Protein AF-A0A960B5W7-F1 (afdb_monomer_lite)

Sequence (220 aa):
MSVPISTEPATRGDGRAGPPRTTACPSLLGDGHGEPPQAGPPPCLGDLHLDEVIARAAPGDFQRNVWHTPLADEAIVEYRQDVARDLQRPGIRRAAEGFAAAVEGARNAITARAQAHYPVPAELNLLAAIERFTSAVQQFTTGLAEQSPRSQALRGVAAHLAGYVRAAGFRELADGADALLADLRGTPVELGIQSGTVWVTADGGRAAWAPQIAASSPGS

pLDDT: mean 79.86, std 18.88, range [29.16, 96.38]

Secondary structure (DSSP, 8-state):
------------------S---S-PPPSS-SS--S----PPPHHHHHTTHHHHHHHH--SHHHHHHHHS----HHHHHHHHHHHHHHTSHHHHHHHHHHHHHHHHHHHHHHHHHH-SSHHHHHHHHHHHHHHHHHHHHHHHHHHHHH---SHHHHHHHHHHHHHHHSHHHHHHHHHHHHHHHHHHHS-EEEEEETTEEEEEE---PPPSHHHHHHH----

Radius of gyration: 25.78 Å; chains: 1; bounding box: 75×43×79 Å

Structure (mmCIF, N/CA/C/O backbone):
data_AF-A0A960B5W7-F1
#
_entry.id   AF-A0A960B5W7-F1
#
loop_
_atom_site.group_PDB
_atom_site.id
_atom_site.type_symbol
_atom_site.label_atom_id
_atom_site.label_alt_id
_atom_site.label_comp_id
_atom_site.label_asym_id
_atom_site.label_entity_id
_atom_site.label_seq_id
_atom_site.pdbx_PDB_ins_code
_atom_site.Cartn_x
_atom_site.Cartn_y
_atom_site.Cartn_z
_atom_site.occupancy
_atom_site.B_iso_or_equiv
_atom_site.auth_seq_id
_atom_site.auth_comp_id
_atom_site.auth_asym_id
_atom_site.auth_atom_id
_atom_site.pdbx_PDB_model_num
ATOM 1 N N . MET A 1 1 ? 31.186 8.014 -47.813 1.00 37.53 1 MET A N 1
ATOM 2 C CA . MET A 1 1 ? 29.797 7.510 -47.840 1.00 37.53 1 MET A CA 1
ATOM 3 C C . MET A 1 1 ? 29.264 7.625 -46.425 1.00 37.53 1 MET A C 1
ATOM 5 O O . MET A 1 1 ? 29.586 6.785 -45.600 1.00 37.53 1 MET A O 1
ATOM 9 N N . SER A 1 2 ? 28.576 8.726 -46.129 1.00 29.16 2 SER A N 1
ATOM 10 C CA . SER A 1 2 ? 28.055 9.042 -44.796 1.00 29.16 2 SER A CA 1
ATOM 11 C C . SER A 1 2 ? 26.547 8.842 -44.816 1.00 29.16 2 SER A C 1
ATOM 13 O O . SER A 1 2 ? 25.870 9.445 -45.645 1.00 29.16 2 SER A O 1
ATOM 15 N N . VAL A 1 3 ? 26.039 7.975 -43.945 1.00 34.59 3 VAL A N 1
ATOM 16 C CA . VAL A 1 3 ? 24.600 7.771 -43.754 1.00 34.59 3 VAL A CA 1
ATOM 17 C C . VAL A 1 3 ? 24.137 8.754 -42.675 1.00 34.59 3 VAL A C 1
ATOM 19 O O . VAL A 1 3 ? 24.672 8.701 -41.567 1.00 34.59 3 VAL A O 1
ATOM 22 N N . PRO A 1 4 ? 23.197 9.670 -42.959 1.00 33.69 4 PRO A N 1
ATOM 23 C CA . PRO A 1 4 ? 22.612 10.506 -41.924 1.00 33.69 4 PRO A CA 1
ATOM 24 C C . PRO A 1 4 ? 21.609 9.679 -41.112 1.00 33.69 4 PRO A C 1
ATOM 26 O O . PRO A 1 4 ? 20.674 9.100 -41.660 1.00 33.69 4 PRO A O 1
ATOM 29 N N . ILE A 1 5 ? 21.817 9.623 -39.797 1.00 34.53 5 ILE A N 1
ATOM 30 C CA . ILE A 1 5 ? 20.828 9.122 -38.843 1.00 34.53 5 ILE A CA 1
ATOM 31 C C . ILE A 1 5 ? 19.799 10.240 -38.668 1.00 34.53 5 ILE A C 1
ATOM 33 O O . ILE A 1 5 ? 20.092 11.278 -38.076 1.00 34.53 5 ILE A O 1
ATOM 37 N N . SER A 1 6 ? 18.614 10.045 -39.242 1.00 32.91 6 SER A N 1
ATOM 38 C CA . SER A 1 6 ? 17.449 10.889 -38.997 1.00 32.91 6 SER A CA 1
ATOM 39 C C . SER A 1 6 ? 17.007 10.732 -37.545 1.00 32.91 6 SER A C 1
ATOM 41 O O . SER A 1 6 ? 16.539 9.671 -37.139 1.00 32.91 6 SER A O 1
ATOM 43 N N . THR A 1 7 ? 17.144 11.798 -36.763 1.00 36.50 7 THR A N 1
ATOM 44 C CA . THR A 1 7 ? 16.534 11.910 -35.439 1.00 36.50 7 THR A CA 1
ATOM 45 C C . THR A 1 7 ? 15.087 12.360 -35.624 1.00 36.50 7 THR A C 1
ATOM 47 O O . THR A 1 7 ? 14.807 13.557 -35.679 1.00 36.50 7 THR A O 1
ATOM 50 N N . GLU A 1 8 ? 14.162 11.412 -35.765 1.00 30.09 8 GLU A N 1
ATOM 51 C CA . GLU A 1 8 ? 12.736 11.703 -35.594 1.00 30.09 8 GLU A CA 1
ATOM 52 C C . GLU A 1 8 ? 12.435 11.891 -34.096 1.00 30.09 8 GLU A C 1
ATOM 54 O O . GLU A 1 8 ? 12.838 11.059 -33.277 1.00 30.09 8 GLU A O 1
ATOM 59 N N . PRO A 1 9 ? 11.753 12.977 -33.694 1.00 31.97 9 PRO A N 1
ATOM 60 C CA . PRO A 1 9 ? 11.325 13.150 -32.317 1.00 31.97 9 PRO A CA 1
ATOM 61 C C . PRO A 1 9 ? 10.220 12.137 -32.002 1.00 31.97 9 PRO A C 1
ATOM 63 O O . PRO A 1 9 ? 9.132 12.189 -32.572 1.00 31.97 9 PRO A O 1
ATOM 66 N N . ALA A 1 10 ? 10.503 11.231 -31.065 1.00 35.41 10 ALA A N 1
ATOM 67 C CA . ALA A 1 10 ? 9.521 10.315 -30.506 1.00 35.41 10 ALA A CA 1
ATOM 68 C C . ALA A 1 10 ? 8.308 11.110 -29.999 1.00 35.41 10 ALA A C 1
ATOM 70 O O . ALA A 1 10 ? 8.406 11.923 -29.074 1.00 35.41 10 ALA A O 1
ATOM 71 N N . THR A 1 11 ? 7.162 10.880 -30.632 1.00 31.83 11 THR A N 1
ATOM 72 C CA . THR A 1 11 ? 5.862 11.395 -30.217 1.00 31.83 11 THR A CA 1
ATOM 73 C C . THR A 1 11 ? 5.606 10.991 -28.770 1.00 31.83 11 THR A C 1
ATOM 75 O O . THR A 1 11 ? 5.406 9.818 -28.455 1.00 31.83 11 THR A O 1
ATOM 78 N N . ARG A 1 12 ? 5.653 11.986 -27.881 1.00 39.19 12 ARG A N 1
ATOM 79 C CA . ARG A 1 12 ? 5.268 11.896 -26.474 1.00 39.19 12 ARG A CA 1
ATOM 80 C C . ARG A 1 12 ? 3.826 11.395 -26.425 1.00 39.19 12 ARG A C 1
ATOM 82 O O . ARG A 1 12 ? 2.932 12.111 -26.857 1.00 39.19 12 ARG A O 1
ATOM 89 N N . GLY A 1 13 ? 3.636 10.159 -25.965 1.00 35.81 13 GLY A N 1
ATOM 90 C CA . GLY A 1 13 ? 2.325 9.523 -25.894 1.00 35.81 13 GLY A CA 1
ATOM 91 C C . GLY A 1 13 ? 1.319 10.420 -25.183 1.00 35.81 13 GLY A C 1
ATOM 92 O O . GLY A 1 13 ? 1.570 10.883 -24.066 1.00 35.81 13 GLY A O 1
ATOM 93 N N . ASP A 1 14 ? 0.208 10.674 -25.870 1.00 36.19 14 ASP A N 1
ATOM 94 C CA . ASP A 1 14 ? -0.942 11.393 -25.347 1.00 36.19 14 ASP A CA 1
ATOM 95 C C . ASP A 1 14 ? -1.377 10.788 -24.016 1.00 36.19 14 ASP A C 1
ATOM 97 O O . ASP A 1 14 ? -1.399 9.566 -23.837 1.00 36.19 14 ASP A O 1
ATOM 101 N N . GLY A 1 15 ? -1.689 11.675 -23.071 1.00 40.62 15 GLY A N 1
ATOM 102 C CA . GLY A 1 15 ? -2.052 11.348 -21.703 1.00 40.62 15 GLY A CA 1
ATOM 103 C C . GLY A 1 15 ? -3.085 10.232 -21.638 1.00 40.62 15 GLY A C 1
ATOM 104 O O . GLY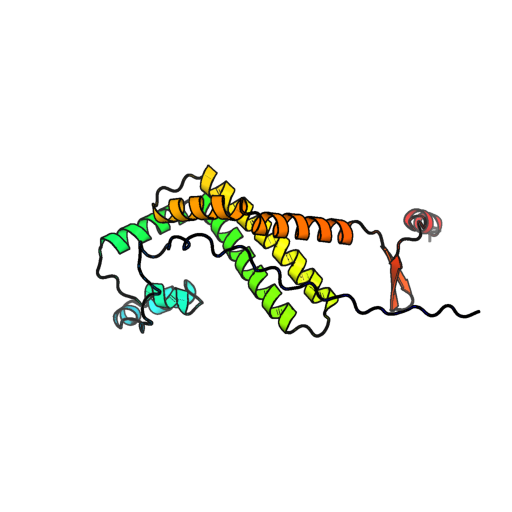 A 1 15 ? -4.283 10.469 -21.788 1.00 40.62 15 GLY A O 1
ATOM 105 N N . ARG A 1 16 ? -2.621 9.013 -21.345 1.00 44.09 16 ARG A N 1
ATOM 106 C CA . ARG A 1 16 ? -3.489 7.955 -20.841 1.00 44.09 16 ARG A CA 1
ATOM 107 C C . ARG A 1 16 ? -4.075 8.482 -19.544 1.00 44.09 16 ARG A C 1
ATOM 109 O O . ARG A 1 16 ? -3.375 8.590 -18.536 1.00 44.09 16 ARG A O 1
ATOM 116 N N . ALA A 1 17 ? -5.346 8.872 -19.612 1.00 41.44 17 ALA A N 1
ATOM 117 C CA . ALA A 1 17 ? -6.159 9.136 -18.446 1.00 41.44 17 ALA A CA 1
ATOM 118 C C . ALA A 1 17 ? -5.901 7.995 -17.459 1.00 41.44 17 ALA A C 1
ATOM 120 O O . ALA A 1 17 ? -6.032 6.822 -17.819 1.00 41.44 17 ALA A O 1
ATOM 121 N N . GLY A 1 18 ? -5.450 8.343 -16.250 1.00 43.19 18 GLY A N 1
ATOM 122 C CA . GLY A 1 18 ? -5.283 7.365 -15.183 1.00 43.19 18 GLY A CA 1
ATOM 123 C C . GLY A 1 18 ? -6.567 6.545 -15.024 1.00 43.19 18 GLY A C 1
ATOM 124 O O . GLY A 1 18 ? -7.633 7.005 -15.455 1.00 43.19 18 GLY A O 1
ATOM 125 N N . PRO A 1 19 ? -6.487 5.338 -14.436 1.00 44.22 19 PRO A N 1
ATOM 126 C CA . PRO A 1 19 ? -7.661 4.498 -14.245 1.00 44.22 19 PRO A CA 1
ATOM 127 C C . PRO A 1 19 ? -8.817 5.344 -13.694 1.00 44.22 19 PRO A C 1
ATOM 129 O O . PRO A 1 19 ? -8.568 6.225 -12.858 1.00 44.22 19 PRO A O 1
ATOM 132 N N . PRO A 1 20 ? -10.057 5.139 -14.186 1.00 41.62 20 PRO A N 1
ATOM 133 C CA . PRO A 1 20 ? -11.205 5.911 -13.731 1.00 41.62 20 PRO A CA 1
ATOM 134 C C . PRO A 1 20 ? -11.203 5.930 -12.205 1.00 41.62 20 PRO A C 1
ATOM 136 O O . PRO A 1 20 ? -10.854 4.928 -11.579 1.00 41.62 20 PRO A O 1
ATOM 139 N N . ARG A 1 21 ? -11.556 7.073 -11.599 1.00 41.94 21 ARG A N 1
ATOM 140 C CA . ARG A 1 21 ? -11.750 7.187 -10.147 1.00 41.94 21 ARG A CA 1
ATOM 141 C C . ARG A 1 21 ? -12.948 6.316 -9.759 1.00 41.94 21 ARG A C 1
ATOM 143 O O . ARG A 1 21 ? -14.057 6.809 -9.580 1.00 41.94 21 ARG A O 1
ATOM 150 N N . THR A 1 22 ? -12.748 5.004 -9.740 1.00 46.31 22 THR A N 1
ATOM 151 C CA . THR A 1 22 ? -13.744 4.012 -9.362 1.00 46.31 22 THR A CA 1
ATOM 152 C C . THR A 1 22 ? -14.159 4.326 -7.937 1.00 46.31 22 THR A C 1
ATOM 154 O O . THR A 1 22 ? -13.281 4.485 -7.095 1.00 46.31 22 THR A O 1
ATOM 157 N N . THR A 1 23 ? -15.474 4.446 -7.715 1.00 53.81 23 THR A N 1
ATOM 158 C CA . THR A 1 23 ? -16.191 4.332 -6.427 1.00 53.81 23 THR A CA 1
ATOM 159 C C . THR A 1 23 ? -15.383 4.726 -5.195 1.00 53.81 23 THR A C 1
ATOM 161 O O . THR A 1 23 ? -14.508 3.963 -4.788 1.00 53.81 23 THR A O 1
ATOM 164 N N . ALA A 1 24 ? -15.723 5.878 -4.598 1.00 66.94 24 ALA A N 1
ATOM 165 C CA . ALA A 1 24 ? -15.119 6.418 -3.378 1.00 66.94 24 ALA A CA 1
ATOM 166 C C . ALA A 1 24 ? -14.619 5.300 -2.452 1.00 66.94 24 ALA A C 1
ATOM 168 O O . ALA A 1 24 ? -15.405 4.474 -1.987 1.00 66.94 24 ALA A O 1
ATOM 169 N N . CYS A 1 25 ? -13.296 5.234 -2.274 1.00 67.81 25 CYS A N 1
ATOM 170 C CA . CYS A 1 25 ? -12.674 4.237 -1.418 1.00 67.81 25 CYS A CA 1
ATOM 171 C C . CYS A 1 25 ? -13.324 4.328 -0.027 1.00 67.81 25 CYS A C 1
ATOM 173 O O . CYS A 1 25 ? -13.391 5.432 0.524 1.00 67.81 25 CYS A O 1
ATOM 175 N N . PRO A 1 26 ? -13.846 3.219 0.523 1.00 78.94 26 PRO A N 1
ATOM 176 C CA . PRO A 1 26 ? -14.482 3.243 1.831 1.00 78.94 26 PRO A CA 1
ATOM 177 C C . PRO A 1 26 ? -13.473 3.692 2.890 1.00 78.94 26 PRO A C 1
ATOM 179 O O . PRO A 1 26 ? -12.328 3.238 2.912 1.00 78.94 26 PRO A O 1
ATOM 182 N N . SER A 1 27 ? -13.894 4.609 3.759 1.00 83.31 27 SER A N 1
ATOM 183 C CA . SER A 1 27 ? -13.021 5.184 4.779 1.00 83.31 27 SER A CA 1
ATOM 184 C C . SER A 1 27 ? -12.832 4.221 5.953 1.00 83.31 27 SER A C 1
ATOM 186 O O . SER A 1 27 ? -13.773 3.599 6.446 1.00 83.31 27 SER A O 1
ATOM 188 N N . LEU A 1 28 ? -11.592 4.122 6.436 1.00 85.81 28 LEU A N 1
ATOM 189 C CA . LEU A 1 28 ? -11.257 3.385 7.659 1.00 85.81 28 LEU A CA 1
ATOM 190 C C . LEU A 1 28 ? -11.569 4.175 8.937 1.00 85.81 28 LEU A C 1
ATOM 192 O O . LEU A 1 28 ? -11.498 3.619 10.029 1.00 85.81 28 LEU A O 1
ATOM 196 N N . LEU A 1 29 ? -11.892 5.465 8.813 1.00 83.50 29 LEU A N 1
ATOM 197 C CA . LEU A 1 29 ? -12.044 6.385 9.944 1.00 83.50 29 LEU A CA 1
ATOM 198 C C . LEU A 1 29 ? -13.500 6.767 10.242 1.00 83.50 29 LEU A C 1
ATOM 200 O O . LEU A 1 29 ? -13.745 7.435 11.249 1.00 83.50 29 LEU A O 1
ATOM 204 N N . GLY A 1 30 ? -14.434 6.361 9.382 1.00 71.50 30 GLY A N 1
ATOM 205 C CA . GLY A 1 30 ? -15.871 6.583 9.514 1.00 71.50 30 GLY A CA 1
ATOM 206 C C . GLY A 1 30 ? -16.623 6.080 8.282 1.00 71.50 30 GLY A C 1
ATOM 207 O O . GLY A 1 30 ? -16.010 5.726 7.275 1.00 71.50 30 GLY A O 1
ATOM 208 N N . ASP A 1 31 ? -17.944 6.058 8.357 1.00 62.00 31 ASP A N 1
ATOM 209 C CA . ASP A 1 31 ? -18.862 5.522 7.344 1.00 62.00 31 ASP A CA 1
ATOM 210 C C . ASP A 1 31 ? -19.390 6.577 6.348 1.00 62.00 31 ASP A C 1
ATOM 212 O O . ASP A 1 31 ? -20.059 6.228 5.376 1.00 62.00 31 ASP A O 1
ATOM 216 N N . GLY A 1 32 ? -19.024 7.854 6.509 1.00 59.16 32 GLY A N 1
ATOM 217 C CA . GLY A 1 32 ? -19.398 8.899 5.545 1.00 59.16 32 GLY A CA 1
ATOM 218 C C . GLY A 1 32 ? -18.794 10.286 5.762 1.00 59.16 32 GLY A C 1
ATOM 219 O O . GLY A 1 32 ? -19.235 11.244 5.131 1.00 59.16 32 GLY A O 1
ATOM 220 N N . HIS A 1 33 ? -17.814 10.442 6.651 1.00 48.53 33 HIS A N 1
ATOM 221 C CA . HIS A 1 33 ? -17.319 11.769 7.019 1.00 48.53 33 HIS A CA 1
ATOM 222 C C . HIS A 1 33 ? -16.142 12.184 6.135 1.00 48.53 33 HIS A C 1
ATOM 224 O O . HIS A 1 33 ? -15.196 11.418 5.933 1.00 48.53 33 HIS A O 1
ATOM 230 N N . GLY A 1 34 ? -16.214 13.415 5.618 1.00 52.72 34 GLY A N 1
ATOM 231 C CA . GLY A 1 34 ? -15.068 14.107 5.037 1.00 52.72 34 GLY A CA 1
ATOM 232 C C . GLY A 1 34 ? -13.910 14.193 6.033 1.00 52.72 34 GLY A C 1
ATOM 233 O O . GLY A 1 34 ? -14.067 13.890 7.217 1.00 52.72 34 GLY A O 1
ATOM 234 N N . GLU A 1 35 ? -12.736 14.566 5.530 1.00 56.09 35 GLU A N 1
ATOM 235 C CA . GLU A 1 35 ? -11.514 14.689 6.325 1.00 56.09 35 GLU A CA 1
ATOM 236 C C . GLU A 1 35 ? -11.797 15.425 7.647 1.00 56.09 35 GLU A C 1
ATOM 238 O O . GLU A 1 35 ? -12.457 16.471 7.616 1.00 56.09 35 GLU A O 1
ATOM 243 N N . PRO A 1 36 ? -11.389 14.866 8.807 1.00 61.16 36 PRO A N 1
ATOM 244 C CA . PRO A 1 36 ? -11.680 15.490 10.087 1.00 61.16 36 PRO A CA 1
ATOM 245 C C . PRO A 1 36 ? -11.175 16.937 10.066 1.00 61.16 36 PRO A C 1
ATOM 247 O O . PRO A 1 36 ? -10.066 17.177 9.574 1.00 61.16 36 PRO A O 1
ATOM 250 N N . PRO A 1 37 ? -11.967 17.906 10.561 1.00 63.94 37 PRO A N 1
ATOM 251 C CA . PRO A 1 37 ? -11.538 19.296 10.600 1.00 63.94 37 PRO A CA 1
ATOM 252 C C . PRO A 1 37 ? -10.187 19.380 11.310 1.00 63.94 37 PRO A C 1
ATOM 254 O O . PRO A 1 37 ? -9.961 18.670 12.288 1.00 63.94 37 PRO A O 1
ATOM 257 N N . GLN A 1 38 ? -9.271 20.202 10.792 1.00 64.81 38 GLN A N 1
ATOM 258 C CA . GLN A 1 38 ? -7.973 20.394 11.435 1.00 64.81 38 GLN A CA 1
ATOM 259 C C . GLN A 1 38 ? -8.194 20.927 12.852 1.00 64.81 38 GLN A C 1
ATOM 261 O O . GLN A 1 38 ? -8.641 22.061 13.034 1.00 64.81 38 GLN A O 1
ATOM 266 N N . ALA A 1 39 ? -7.901 20.090 13.843 1.00 69.44 39 ALA A N 1
ATOM 267 C CA . ALA A 1 39 ? -8.049 20.403 15.251 1.00 69.44 39 ALA A CA 1
ATOM 268 C C . ALA A 1 39 ? -6.670 20.462 15.918 1.00 69.44 39 ALA A C 1
ATOM 270 O O . ALA A 1 39 ? -5.810 19.600 15.714 1.00 69.44 39 ALA A O 1
ATOM 271 N N . GLY A 1 40 ? -6.458 21.496 16.735 1.00 77.12 40 GLY A N 1
ATOM 272 C CA . GLY A 1 40 ? -5.329 21.526 17.661 1.00 77.12 40 GLY A CA 1
ATOM 273 C C . GLY A 1 40 ? -5.459 20.419 18.718 1.00 77.12 40 GLY A C 1
ATOM 274 O O . GLY A 1 40 ? -6.573 19.954 18.974 1.00 77.12 40 GLY A O 1
ATOM 275 N N . PRO A 1 41 ? -4.347 19.981 19.334 1.00 83.31 41 PRO A N 1
ATOM 276 C CA . PRO A 1 41 ? -4.385 18.956 20.370 1.00 83.31 41 PRO A CA 1
ATOM 277 C C . PRO A 1 41 ? -5.250 19.411 21.561 1.00 83.31 41 PRO A C 1
ATOM 279 O O . PRO A 1 41 ? -5.073 20.532 22.048 1.00 83.31 41 PRO A O 1
ATOM 282 N N . PRO A 1 42 ? -6.172 18.565 22.056 1.00 85.81 42 PRO A N 1
ATOM 283 C CA . PRO A 1 42 ? -6.900 18.833 23.289 1.00 85.81 42 PRO A CA 1
ATOM 284 C C . PRO A 1 42 ? -5.948 19.040 24.483 1.00 85.81 42 PRO A C 1
ATOM 286 O O . PRO A 1 42 ? -4.989 18.276 24.614 1.00 85.81 42 PRO A O 1
ATOM 289 N N . PRO A 1 43 ? -6.221 19.996 25.397 1.00 86.44 43 PRO A N 1
ATOM 290 C CA . PRO A 1 43 ? -5.346 20.273 26.543 1.00 86.44 43 PRO A CA 1
ATOM 291 C C . PRO A 1 43 ? -5.057 19.046 27.420 1.00 86.44 43 PRO A C 1
ATOM 293 O O . PRO A 1 43 ? -3.933 18.862 27.877 1.00 86.44 43 PRO A O 1
ATOM 296 N N . CYS A 1 44 ? -6.041 18.154 27.579 1.00 86.88 44 CYS A N 1
ATOM 297 C CA . CYS A 1 44 ? -5.903 16.939 28.383 1.00 86.88 44 CYS A CA 1
ATOM 298 C C . CYS A 1 44 ? -4.853 15.949 27.852 1.00 86.88 44 CYS A C 1
ATOM 300 O O . CYS A 1 44 ? -4.405 15.089 28.607 1.00 86.88 44 CYS A O 1
ATOM 302 N N . LEU A 1 45 ? -4.453 16.040 26.575 1.00 89.25 45 LEU A N 1
ATOM 303 C CA . LEU A 1 45 ? -3.392 15.184 26.040 1.00 89.25 45 LEU A CA 1
ATOM 304 C C . LEU A 1 45 ? -2.033 15.534 26.644 1.00 89.25 45 LEU A C 1
ATOM 306 O O . LEU A 1 45 ? -1.259 14.619 26.904 1.00 89.25 45 LEU A O 1
ATOM 310 N N . GLY A 1 46 ? -1.775 16.821 26.900 1.00 87.56 46 GLY A N 1
ATOM 311 C CA . GLY A 1 46 ? -0.553 17.264 27.571 1.00 87.56 46 GLY A CA 1
ATOM 312 C C . GLY A 1 46 ? -0.537 16.852 29.041 1.00 87.56 46 GLY A C 1
ATOM 313 O O . GLY A 1 46 ? 0.457 16.315 29.516 1.00 87.56 46 GLY A O 1
ATOM 314 N N . ASP A 1 47 ? -1.668 17.000 29.739 1.00 92.81 47 ASP A N 1
ATOM 315 C CA . ASP A 1 47 ? -1.791 16.606 31.153 1.00 92.81 47 ASP A CA 1
ATOM 316 C C . ASP A 1 47 ? -1.536 15.103 31.376 1.00 92.81 47 ASP A C 1
ATOM 318 O O . ASP A 1 47 ? -1.028 14.695 32.420 1.00 92.81 47 ASP A O 1
ATOM 322 N N . LEU A 1 48 ? -1.893 14.268 30.394 1.00 90.88 48 LEU A N 1
ATOM 323 C CA . LEU A 1 48 ? -1.714 12.814 30.436 1.00 90.88 48 LEU A CA 1
ATOM 324 C C . LEU A 1 48 ? -0.436 12.333 29.727 1.00 90.88 48 LEU A C 1
ATOM 326 O O . LEU A 1 48 ? -0.244 11.121 29.608 1.00 90.88 48 LEU A O 1
ATOM 330 N N . HIS A 1 49 ? 0.407 13.248 29.232 1.00 89.44 49 HIS A N 1
ATOM 331 C CA . HIS A 1 49 ? 1.576 12.946 28.392 1.00 89.44 49 HIS A CA 1
ATOM 332 C C . HIS A 1 49 ? 1.253 12.041 27.179 1.00 89.44 49 HIS A C 1
ATOM 334 O O . HIS A 1 49 ? 2.078 11.253 26.705 1.00 89.44 49 HIS A O 1
ATOM 340 N N . LEU A 1 50 ? 0.015 12.104 26.677 1.00 89.81 50 LEU A N 1
ATOM 341 C CA . LEU A 1 50 ? -0.429 11.344 25.505 1.00 89.81 50 LEU A CA 1
ATOM 342 C C . LEU A 1 50 ? 0.019 12.000 24.199 1.00 89.81 50 LEU A C 1
ATOM 344 O O . LEU A 1 50 ? 0.108 11.323 23.176 1.00 89.81 50 LEU A O 1
ATOM 348 N N . ASP A 1 51 ? 0.330 13.290 24.230 1.00 89.31 51 ASP A N 1
ATOM 349 C CA . ASP A 1 51 ? 0.944 14.029 23.132 1.00 89.31 51 ASP A CA 1
ATOM 350 C C . ASP A 1 51 ? 2.292 13.421 22.710 1.00 89.31 51 ASP A C 1
ATOM 352 O O . ASP A 1 51 ? 2.521 13.229 21.514 1.00 89.31 51 ASP A O 1
ATOM 356 N N . GLU A 1 52 ? 3.136 13.008 23.660 1.00 89.00 52 GLU A N 1
ATOM 357 C CA . GLU A 1 52 ? 4.407 12.322 23.378 1.00 89.00 52 GLU A CA 1
ATOM 358 C C . GLU A 1 52 ? 4.188 10.959 22.701 1.00 89.00 52 GLU A C 1
ATOM 360 O O . GLU A 1 52 ? 4.860 10.598 21.724 1.00 89.00 52 GLU A O 1
ATOM 365 N N . VAL A 1 53 ? 3.205 10.198 23.192 1.00 90.25 53 VAL A N 1
ATOM 366 C CA . VAL A 1 53 ? 2.837 8.892 22.629 1.00 90.25 53 VAL A CA 1
ATOM 367 C C . VAL A 1 53 ? 2.315 9.057 21.202 1.00 90.25 53 VAL A C 1
ATOM 369 O O . VAL A 1 53 ? 2.742 8.326 20.301 1.00 90.25 53 VAL A O 1
ATOM 372 N N . ILE A 1 54 ? 1.433 10.035 20.980 1.00 89.75 54 ILE A N 1
ATOM 373 C CA . ILE A 1 54 ? 0.868 10.350 19.665 1.00 89.75 54 ILE A CA 1
ATOM 374 C C . ILE A 1 54 ? 1.964 10.839 18.720 1.00 89.75 54 ILE A C 1
ATOM 376 O O . ILE A 1 54 ? 2.034 10.347 17.598 1.00 89.75 54 ILE A O 1
ATOM 380 N N . ALA A 1 55 ? 2.865 11.724 19.150 1.00 88.06 55 ALA A N 1
ATOM 381 C CA . ALA A 1 55 ? 3.960 12.214 18.311 1.00 88.06 55 ALA A CA 1
ATOM 382 C C . ALA A 1 55 ? 4.844 11.072 17.783 1.00 88.06 55 ALA A C 1
ATOM 384 O O . ALA A 1 55 ? 5.271 11.098 16.626 1.00 88.06 55 ALA A O 1
ATOM 385 N N . ARG A 1 56 ? 5.067 10.032 18.599 1.00 89.06 56 ARG A N 1
ATOM 386 C CA . ARG A 1 56 ? 5.834 8.848 18.190 1.00 89.06 56 ARG A CA 1
ATOM 387 C C . ARG A 1 56 ? 5.034 7.877 17.316 1.00 89.06 56 ARG A C 1
ATOM 389 O O . ARG A 1 56 ? 5.608 7.255 16.425 1.00 89.06 56 ARG A O 1
ATOM 396 N N . ALA A 1 57 ? 3.737 7.715 17.574 1.00 85.94 57 ALA A N 1
ATOM 397 C CA . ALA A 1 57 ? 2.872 6.778 16.848 1.00 85.94 57 ALA A CA 1
ATOM 398 C C . ALA A 1 57 ? 2.310 7.348 15.529 1.00 85.94 57 ALA A C 1
ATOM 400 O O . ALA A 1 57 ? 1.975 6.593 14.617 1.00 85.94 57 ALA A O 1
ATOM 401 N N . ALA A 1 58 ? 2.205 8.671 15.424 1.00 87.38 58 ALA A N 1
ATOM 402 C CA . ALA A 1 58 ? 1.603 9.413 14.325 1.00 87.38 58 ALA A CA 1
ATOM 403 C C . ALA A 1 58 ? 2.582 10.495 13.820 1.00 87.38 58 ALA A C 1
ATOM 405 O O . ALA A 1 58 ? 2.458 11.673 14.162 1.00 87.38 58 ALA A O 1
ATOM 406 N N . PRO A 1 59 ? 3.572 10.123 12.988 1.00 83.50 59 PRO A N 1
ATOM 407 C CA . PRO A 1 59 ? 4.626 11.048 12.571 1.00 83.50 59 PRO A CA 1
ATOM 408 C C . PRO A 1 59 ? 4.154 12.125 11.580 1.00 83.50 59 PRO A C 1
ATOM 410 O O . PRO A 1 59 ? 4.811 13.159 11.457 1.00 83.50 59 PRO A O 1
ATOM 413 N N . GLY A 1 60 ? 3.020 11.935 10.900 1.00 83.94 60 GLY A N 1
ATOM 414 C CA . GLY A 1 60 ? 2.463 12.911 9.959 1.00 83.94 60 GLY A CA 1
ATOM 415 C C . GLY A 1 60 ? 1.292 13.719 10.524 1.00 83.94 60 GLY A C 1
ATOM 416 O O . GLY A 1 60 ? 0.613 13.293 11.459 1.00 83.94 60 GLY A O 1
ATOM 417 N N . ASP A 1 61 ? 1.048 14.889 9.929 1.00 83.62 61 ASP A N 1
ATOM 418 C CA . ASP A 1 61 ? 0.000 15.824 10.367 1.00 83.62 61 ASP A CA 1
ATOM 419 C C . ASP A 1 61 ? -1.402 15.231 10.252 1.00 83.62 61 ASP A C 1
ATOM 421 O O . ASP A 1 61 ? -2.205 15.364 11.173 1.00 83.62 61 ASP A O 1
ATOM 425 N N . PHE A 1 62 ? -1.677 14.508 9.162 1.00 82.69 62 PHE A N 1
ATOM 426 C CA . PHE A 1 62 ? -2.939 13.792 8.989 1.00 82.69 62 PHE A CA 1
ATOM 427 C C . PHE A 1 62 ? -3.162 12.791 10.127 1.00 82.69 62 PHE A C 1
ATOM 429 O O . PHE A 1 62 ? -4.211 12.801 10.766 1.00 82.69 62 PHE A O 1
ATOM 436 N N . GLN A 1 63 ? -2.162 11.953 10.423 1.00 84.69 63 GLN A N 1
ATOM 437 C CA . GLN A 1 63 ? -2.263 10.946 11.476 1.00 84.69 63 GLN A CA 1
ATOM 438 C C . GLN A 1 63 ? -2.473 11.602 12.844 1.00 84.69 63 GLN A C 1
ATOM 440 O O . GLN A 1 63 ? -3.319 11.135 13.601 1.00 84.69 63 GLN A O 1
ATOM 445 N N . ARG A 1 64 ? -1.759 12.692 13.159 1.00 88.31 64 ARG A N 1
ATOM 446 C CA . ARG A 1 64 ? -1.968 13.445 14.408 1.00 88.31 64 ARG A CA 1
ATOM 447 C C . ARG A 1 64 ? -3.376 14.014 14.498 1.00 88.31 64 ARG A C 1
ATOM 449 O O . ARG A 1 64 ? -4.019 13.870 15.532 1.00 88.31 64 ARG A O 1
ATOM 456 N N . ASN A 1 65 ? -3.884 14.586 13.408 1.00 85.81 65 ASN A N 1
ATOM 457 C CA . ASN A 1 65 ? -5.230 15.147 13.372 1.00 85.81 65 ASN A CA 1
ATOM 458 C C . ASN A 1 65 ? -6.306 14.092 13.691 1.00 85.81 65 ASN A C 1
ATOM 460 O O . ASN A 1 65 ? -7.270 14.390 14.394 1.00 85.81 65 ASN A O 1
ATOM 464 N N . VAL A 1 66 ? -6.112 12.837 13.262 1.00 84.69 66 VAL A N 1
ATOM 465 C CA . VAL A 1 66 ? -7.010 11.719 13.615 1.00 84.69 66 VAL A CA 1
ATOM 466 C C . VAL A 1 66 ? -7.089 11.489 15.129 1.00 84.69 66 VAL A C 1
ATOM 468 O O . VAL A 1 66 ? -8.169 11.160 15.619 1.00 84.69 66 VAL A O 1
ATOM 471 N N . TRP A 1 67 ? -5.983 11.671 15.859 1.00 84.38 67 TRP A N 1
ATOM 472 C CA . TRP A 1 67 ? -5.920 11.517 17.319 1.00 84.38 67 TRP A CA 1
ATOM 473 C C . TRP A 1 67 ? -6.366 12.765 18.082 1.00 84.38 67 TRP A C 1
ATOM 475 O O . TRP A 1 67 ? -6.911 12.650 19.176 1.00 84.38 67 TRP A O 1
ATOM 485 N N . HIS A 1 68 ? -6.139 13.954 17.523 1.00 86.69 68 HIS A N 1
ATOM 486 C CA . HIS A 1 68 ? -6.533 15.216 18.152 1.00 86.69 68 HIS A CA 1
ATOM 487 C C . HIS A 1 68 ? -8.025 15.505 18.013 1.00 86.69 68 HIS A C 1
ATOM 489 O O . HIS A 1 68 ? -8.573 16.246 18.823 1.00 86.69 68 HIS A O 1
ATOM 495 N N . THR A 1 69 ? -8.682 14.932 17.003 1.00 84.44 69 THR A N 1
ATOM 496 C CA . THR A 1 69 ? -10.109 15.144 16.757 1.00 84.44 69 THR A CA 1
ATOM 497 C C . THR A 1 69 ? -10.943 14.325 17.746 1.00 84.44 69 THR A C 1
ATOM 499 O O . THR A 1 69 ? -10.970 13.095 17.632 1.00 84.44 69 THR A O 1
ATOM 502 N N . PRO A 1 70 ? -11.665 14.962 18.688 1.00 77.75 70 PRO A N 1
ATOM 503 C CA . PRO A 1 70 ? -12.550 14.249 19.597 1.00 77.75 70 PRO A CA 1
ATOM 504 C C . PRO A 1 70 ? -13.706 13.622 18.815 1.00 77.75 70 PRO A C 1
ATOM 506 O O . PRO A 1 70 ? -14.284 14.254 17.929 1.00 77.75 70 PRO A O 1
ATOM 509 N N . LEU A 1 71 ? -14.065 12.388 19.158 1.00 81.88 71 LEU A N 1
ATOM 510 C CA . LEU A 1 71 ? -15.245 11.724 18.615 1.00 81.88 71 LEU A CA 1
ATOM 511 C C . LEU A 1 71 ? -16.403 11.893 19.595 1.00 81.88 71 LEU A C 1
ATOM 513 O O . LEU A 1 71 ? -16.278 11.530 20.761 1.00 81.88 71 LEU A O 1
ATOM 517 N N . ALA A 1 72 ? -17.512 12.458 19.121 1.00 80.81 72 ALA A N 1
ATOM 518 C CA . ALA A 1 72 ? -18.731 12.631 19.915 1.00 80.81 72 ALA A CA 1
ATOM 519 C C . ALA A 1 72 ? -19.725 11.466 19.753 1.00 80.81 72 ALA A C 1
ATOM 521 O O . ALA A 1 72 ? -20.678 11.369 20.518 1.00 80.81 72 ALA A O 1
ATOM 522 N N . ASP A 1 73 ? -19.507 10.606 18.757 1.00 86.19 73 ASP A N 1
ATOM 523 C CA . ASP A 1 73 ? -20.382 9.489 18.411 1.00 86.19 73 ASP A CA 1
ATOM 524 C C . ASP A 1 73 ? -19.713 8.155 18.766 1.00 86.19 73 ASP A C 1
ATOM 526 O O . ASP A 1 73 ? -18.643 7.817 18.245 1.00 86.19 73 ASP A O 1
ATOM 530 N N . GLU A 1 74 ? -20.357 7.402 19.656 1.00 88.62 74 GLU A N 1
ATOM 531 C CA . GLU A 1 74 ? -19.921 6.079 20.100 1.00 88.62 74 GLU A CA 1
ATOM 532 C C . GLU A 1 74 ? -19.855 5.080 18.939 1.00 88.62 74 GLU A C 1
ATOM 534 O O . GLU A 1 74 ? -18.906 4.298 18.868 1.00 88.62 74 GLU A O 1
ATOM 539 N N . ALA A 1 75 ? -20.760 5.169 17.959 1.00 87.88 75 ALA A N 1
ATOM 540 C CA . ALA A 1 75 ? -20.754 4.275 16.803 1.00 87.88 75 ALA A CA 1
ATOM 541 C C . ALA A 1 75 ? -19.470 4.430 15.965 1.00 87.88 75 ALA A C 1
ATOM 543 O O . ALA A 1 75 ? -18.907 3.445 15.480 1.00 87.88 75 ALA A O 1
ATOM 544 N N . ILE A 1 76 ? -18.943 5.656 15.841 1.00 86.50 76 ILE A N 1
ATOM 545 C CA . ILE A 1 76 ? -17.672 5.919 15.143 1.00 86.50 76 ILE A CA 1
ATOM 546 C C . ILE A 1 76 ? -16.490 5.372 15.954 1.00 86.50 76 ILE A C 1
ATOM 548 O O . ILE A 1 76 ? -15.516 4.869 15.379 1.00 86.50 76 ILE A O 1
ATOM 552 N N . VAL A 1 77 ? -16.558 5.456 17.286 1.00 88.12 77 VAL A N 1
ATOM 553 C CA . VAL A 1 77 ? -15.538 4.877 18.170 1.00 88.12 77 VAL A CA 1
ATOM 554 C C . VAL A 1 77 ? -15.498 3.359 17.997 1.00 88.12 77 VAL A C 1
ATOM 556 O O . VAL A 1 77 ? -14.422 2.815 17.732 1.00 88.12 77 VAL A O 1
ATOM 559 N N . GLU A 1 78 ? -16.647 2.685 18.068 1.00 90.88 78 GLU A N 1
ATOM 560 C CA . GLU A 1 78 ? -16.762 1.238 17.850 1.00 90.88 78 GLU A CA 1
ATOM 561 C C . GLU A 1 78 ? -16.261 0.834 16.457 1.00 90.88 78 GLU A C 1
ATOM 563 O O . GLU A 1 78 ? -15.441 -0.081 16.333 1.00 90.88 78 GLU A O 1
ATOM 568 N N . TYR A 1 79 ? -16.645 1.581 15.416 1.00 90.06 79 TYR A N 1
ATOM 569 C CA . TYR A 1 79 ? -16.184 1.357 14.044 1.00 90.06 79 TYR A CA 1
ATOM 570 C C . TYR A 1 79 ? -14.651 1.365 13.936 1.00 90.06 79 TYR A C 1
ATOM 572 O O . TYR A 1 79 ? -14.055 0.465 13.335 1.00 90.06 79 TYR A O 1
ATOM 580 N N . ARG A 1 80 ? -13.977 2.348 14.552 1.00 90.81 80 ARG A N 1
ATOM 581 C CA . ARG A 1 80 ? -12.503 2.426 14.554 1.00 90.81 80 ARG A CA 1
ATOM 582 C C . ARG A 1 80 ? -11.864 1.332 15.408 1.00 90.81 80 ARG A C 1
ATOM 584 O O . ARG A 1 80 ? -10.818 0.799 15.028 1.00 90.81 80 ARG A O 1
ATOM 591 N N . GLN A 1 81 ? -12.469 0.980 16.542 1.00 92.12 81 GLN A N 1
ATOM 592 C CA . GLN A 1 81 ? -11.980 -0.102 17.401 1.00 92.12 81 GLN A CA 1
ATOM 593 C C . GLN A 1 81 ? -12.047 -1.462 16.701 1.00 92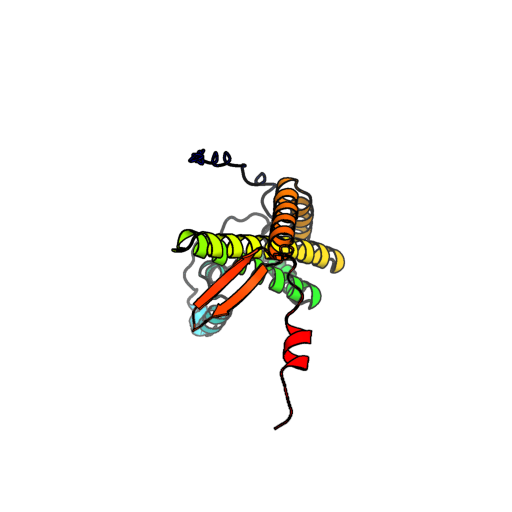.12 81 GLN A C 1
ATOM 595 O O . GLN A 1 81 ? -11.115 -2.260 16.828 1.00 92.12 81 GLN A O 1
ATOM 600 N N . ASP A 1 82 ? -13.094 -1.716 15.918 1.00 94.50 82 ASP A N 1
ATOM 601 C CA . ASP A 1 82 ? -13.212 -2.921 15.100 1.00 94.50 82 ASP A CA 1
ATOM 602 C C . ASP A 1 82 ? -12.075 -3.029 14.080 1.00 94.50 82 ASP A C 1
ATOM 604 O O . ASP A 1 82 ? -11.461 -4.094 13.942 1.00 94.50 82 ASP A O 1
ATOM 608 N N . VAL A 1 83 ? -11.740 -1.921 13.411 1.00 93.81 83 VAL A N 1
ATOM 609 C CA . VAL A 1 83 ? -10.592 -1.853 12.493 1.00 93.81 83 VAL A CA 1
ATOM 610 C C . VAL A 1 83 ? -9.285 -2.113 13.235 1.00 93.81 83 VAL A C 1
ATOM 612 O O . VAL A 1 83 ? -8.480 -2.937 12.795 1.00 93.81 83 VAL A O 1
ATOM 615 N N . ALA A 1 84 ? -9.074 -1.461 14.381 1.00 92.88 84 ALA A N 1
ATOM 616 C CA . ALA A 1 84 ? -7.876 -1.658 15.191 1.00 92.88 84 ALA A CA 1
ATOM 617 C C . ALA A 1 84 ? -7.728 -3.121 15.644 1.00 92.88 84 ALA A C 1
ATOM 619 O O . ALA A 1 84 ? -6.626 -3.672 15.592 1.00 92.88 84 ALA A O 1
ATOM 620 N N . ARG A 1 85 ? -8.830 -3.779 16.024 1.00 96.12 85 ARG A N 1
ATOM 621 C CA . ARG A 1 85 ? -8.844 -5.191 16.433 1.00 96.12 85 ARG A CA 1
ATOM 622 C C . ARG A 1 85 ? -8.466 -6.122 15.282 1.00 96.12 85 ARG A C 1
ATOM 624 O O . ARG A 1 85 ? -7.693 -7.057 15.485 1.00 96.12 85 ARG A O 1
ATOM 631 N N . ASP A 1 86 ? -8.952 -5.864 14.071 1.00 96.06 86 ASP A N 1
ATOM 632 C CA . ASP A 1 86 ? -8.520 -6.620 12.891 1.00 96.06 86 ASP A CA 1
ATOM 633 C C . ASP A 1 86 ? -7.038 -6.375 12.561 1.00 96.06 86 ASP A C 1
ATOM 635 O O . ASP A 1 86 ? -6.312 -7.332 12.298 1.00 96.06 86 ASP A O 1
ATOM 639 N N . LEU A 1 87 ? -6.554 -5.129 12.637 1.00 94.50 87 LEU A N 1
ATOM 640 C CA . LEU A 1 87 ? -5.139 -4.778 12.413 1.00 94.50 87 LEU A CA 1
ATOM 641 C C . LEU A 1 87 ? -4.190 -5.324 13.498 1.00 94.50 87 LEU A C 1
ATOM 643 O O . LEU A 1 87 ? -2.971 -5.359 13.316 1.00 94.50 87 LEU A O 1
ATOM 647 N N . GLN A 1 88 ? -4.712 -5.770 14.641 1.00 95.50 88 GLN A N 1
ATOM 648 C CA . GLN A 1 88 ? -3.935 -6.504 15.640 1.00 95.50 88 GLN A CA 1
ATOM 649 C C . GLN A 1 88 ? -3.697 -7.967 15.258 1.00 95.50 88 GLN A C 1
ATOM 651 O O . GLN A 1 88 ? -2.786 -8.596 15.799 1.00 95.50 88 GLN A O 1
ATOM 656 N N . ARG A 1 89 ? -4.449 -8.510 14.295 1.00 96.31 89 ARG A N 1
ATOM 657 C CA . ARG A 1 89 ? -4.254 -9.881 13.816 1.00 96.31 89 ARG A CA 1
ATOM 658 C C . ARG A 1 89 ? -2.952 -9.951 13.005 1.00 96.31 89 ARG A C 1
ATOM 660 O O . ARG A 1 89 ? -2.829 -9.220 12.021 1.00 96.31 89 ARG A O 1
ATOM 667 N N . PRO A 1 90 ? -1.999 -10.846 13.338 1.00 94.69 90 PRO A N 1
ATOM 668 C CA . PRO A 1 90 ? -0.662 -10.834 12.733 1.00 94.69 90 PRO A CA 1
ATOM 669 C C . PRO A 1 90 ? -0.645 -10.917 11.200 1.00 94.69 90 PRO A C 1
ATOM 671 O O . PRO A 1 90 ? 0.177 -10.264 10.563 1.00 94.69 90 PRO A O 1
ATOM 674 N N . GLY A 1 91 ? -1.553 -11.697 10.601 1.00 93.06 91 GLY A N 1
ATOM 675 C CA . GLY A 1 91 ? -1.659 -11.828 9.144 1.00 93.06 91 GLY A CA 1
ATOM 676 C C . GLY A 1 91 ? -2.077 -10.525 8.461 1.00 93.06 91 GLY A C 1
ATOM 677 O O . GLY A 1 91 ? -1.416 -10.085 7.524 1.00 93.06 91 GLY A O 1
ATOM 678 N N . ILE A 1 92 ? -3.125 -9.873 8.977 1.00 94.88 92 ILE A N 1
ATOM 679 C CA . ILE A 1 92 ? -3.620 -8.593 8.449 1.00 94.88 92 ILE A CA 1
ATOM 680 C C . ILE A 1 92 ? -2.582 -7.494 8.677 1.00 94.88 92 ILE A C 1
ATOM 682 O O . ILE A 1 92 ? -2.307 -6.722 7.762 1.00 94.88 92 ILE A O 1
ATOM 686 N N . ARG A 1 93 ? -1.962 -7.458 9.865 1.00 94.44 93 ARG A N 1
ATOM 687 C CA . ARG A 1 93 ? -0.923 -6.480 10.199 1.00 94.44 93 ARG A CA 1
ATOM 688 C C . ARG A 1 93 ? 0.228 -6.500 9.199 1.00 94.44 93 ARG A C 1
ATOM 690 O O . ARG A 1 93 ? 0.521 -5.470 8.606 1.00 94.44 93 ARG A O 1
ATOM 697 N N . ARG A 1 94 ? 0.837 -7.670 8.972 1.00 93.69 94 ARG A N 1
ATOM 698 C CA . ARG A 1 94 ? 1.972 -7.797 8.042 1.00 93.69 94 ARG A CA 1
ATOM 699 C C . ARG A 1 94 ? 1.599 -7.383 6.622 1.00 93.69 94 ARG A C 1
ATOM 701 O O . ARG A 1 94 ? 2.377 -6.710 5.956 1.00 93.69 94 ARG A O 1
ATOM 708 N N . ALA A 1 95 ? 0.405 -7.764 6.167 1.00 92.94 95 ALA A N 1
ATOM 709 C CA . ALA A 1 95 ? -0.071 -7.397 4.839 1.00 92.94 95 ALA A CA 1
ATOM 710 C C . ALA A 1 95 ? -0.285 -5.873 4.714 1.00 92.94 95 ALA A C 1
ATOM 712 O O . ALA A 1 95 ? 0.113 -5.275 3.715 1.00 92.94 95 ALA A O 1
ATOM 713 N N . ALA A 1 96 ? -0.843 -5.233 5.748 1.00 92.81 96 ALA A N 1
ATOM 714 C CA . ALA A 1 96 ? -1.032 -3.784 5.796 1.00 92.81 96 ALA A CA 1
ATOM 715 C C . ALA A 1 96 ? 0.300 -3.013 5.866 1.00 92.81 96 ALA A C 1
ATOM 717 O O . ALA A 1 96 ? 0.453 -2.000 5.188 1.00 92.81 96 ALA A O 1
ATOM 718 N N . GLU A 1 97 ? 1.275 -3.497 6.641 1.00 92.75 97 GLU A N 1
ATOM 719 C CA . GLU A 1 97 ? 2.622 -2.915 6.728 1.00 92.75 97 GLU A CA 1
ATOM 720 C C . GLU A 1 97 ? 3.353 -2.982 5.380 1.00 92.75 97 GLU A C 1
ATOM 722 O O . GLU A 1 97 ? 3.903 -1.976 4.928 1.00 92.75 97 GLU A O 1
ATOM 727 N N . GLY A 1 98 ? 3.303 -4.134 4.699 1.00 92.81 98 GLY A N 1
ATOM 728 C CA . GLY A 1 98 ? 3.881 -4.296 3.362 1.00 92.81 98 GLY A CA 1
ATOM 729 C C . GLY A 1 98 ? 3.246 -3.357 2.334 1.00 92.81 98 GLY A C 1
ATOM 730 O O . GLY A 1 98 ? 3.952 -2.695 1.572 1.00 92.81 98 GLY A O 1
ATOM 731 N N . PHE A 1 99 ? 1.917 -3.228 2.365 1.00 94.56 99 PHE A N 1
ATOM 732 C CA . PHE A 1 99 ? 1.194 -2.274 1.526 1.00 94.56 99 PHE A CA 1
ATOM 733 C C . PHE A 1 99 ? 1.599 -0.820 1.812 1.00 94.56 99 PHE A C 1
ATOM 735 O O . PHE A 1 99 ? 1.918 -0.077 0.883 1.00 94.56 99 PHE A O 1
ATOM 742 N N . ALA A 1 100 ? 1.641 -0.413 3.084 1.00 92.25 100 ALA A N 1
ATOM 743 C CA . ALA A 1 100 ? 2.017 0.945 3.474 1.00 92.25 100 ALA A CA 1
ATOM 744 C C . ALA A 1 100 ? 3.449 1.294 3.034 1.00 92.25 100 ALA A C 1
ATOM 746 O O . ALA A 1 100 ? 3.677 2.373 2.484 1.00 92.25 100 ALA A O 1
ATOM 747 N N . ALA A 1 101 ? 4.394 0.365 3.206 1.00 92.62 101 ALA A N 1
ATOM 748 C CA . ALA A 1 101 ? 5.774 0.538 2.762 1.00 92.62 101 ALA A CA 1
ATOM 749 C C . ALA A 1 101 ? 5.876 0.699 1.235 1.00 92.62 101 ALA A C 1
ATOM 751 O O . ALA A 1 101 ? 6.631 1.544 0.750 1.00 92.62 101 ALA A O 1
ATOM 752 N N . ALA A 1 102 ? 5.096 -0.067 0.469 1.00 94.00 102 ALA A N 1
ATOM 753 C CA . ALA A 1 102 ? 5.080 0.032 -0.987 1.00 94.00 102 ALA A CA 1
ATOM 754 C C . ALA A 1 102 ? 4.468 1.354 -1.483 1.00 94.00 102 ALA A C 1
ATOM 756 O O . ALA A 1 102 ? 5.002 1.966 -2.409 1.00 94.00 102 ALA A O 1
ATOM 757 N N . VAL A 1 103 ? 3.394 1.835 -0.843 1.00 91.69 103 VAL A N 1
ATOM 758 C CA . VAL A 1 103 ? 2.796 3.153 -1.133 1.00 91.69 103 VAL A CA 1
ATOM 759 C C . VAL A 1 103 ? 3.802 4.274 -0.877 1.00 91.69 103 VAL A C 1
ATOM 761 O O . VAL A 1 103 ? 3.969 5.160 -1.717 1.00 91.69 103 VAL A O 1
ATOM 764 N N . GLU A 1 104 ? 4.489 4.231 0.262 1.00 91.19 104 GLU A N 1
ATOM 765 C CA . GLU A 1 104 ? 5.499 5.228 0.612 1.00 91.19 104 GLU A CA 1
ATOM 766 C C . GLU A 1 104 ? 6.691 5.186 -0.356 1.00 91.19 104 GLU A C 1
ATOM 768 O O . GLU A 1 104 ? 7.129 6.218 -0.867 1.00 91.19 104 GLU A O 1
ATOM 773 N N . GLY A 1 105 ? 7.158 3.985 -0.710 1.00 92.62 105 GLY A N 1
ATOM 774 C CA . GLY A 1 105 ? 8.192 3.792 -1.726 1.00 92.62 105 GLY A CA 1
ATOM 775 C C . GLY A 1 105 ? 7.807 4.370 -3.092 1.00 92.62 105 GLY A C 1
ATOM 776 O O . GLY A 1 105 ? 8.625 5.037 -3.728 1.00 92.62 105 GLY A O 1
ATOM 777 N N . ALA A 1 106 ? 6.558 4.177 -3.525 1.00 92.94 106 ALA A N 1
ATOM 778 C CA . ALA A 1 106 ? 6.048 4.737 -4.775 1.00 92.94 106 ALA A CA 1
ATOM 779 C C . ALA A 1 106 ? 5.998 6.271 -4.750 1.00 92.94 106 ALA A C 1
ATOM 781 O O . ALA A 1 106 ? 6.457 6.911 -5.697 1.00 92.94 106 ALA A O 1
ATOM 782 N N . ARG A 1 107 ? 5.512 6.876 -3.655 1.00 91.38 107 ARG A N 1
ATOM 783 C CA . ARG A 1 107 ? 5.513 8.342 -3.482 1.00 91.38 107 ARG A CA 1
ATOM 784 C C . ARG A 1 107 ? 6.922 8.915 -3.558 1.00 91.38 107 ARG A C 1
ATOM 786 O O . ARG A 1 107 ? 7.153 9.874 -4.292 1.00 91.38 107 ARG A O 1
ATOM 793 N N . ASN A 1 108 ? 7.866 8.293 -2.857 1.00 92.19 108 ASN A N 1
ATOM 794 C CA . ASN A 1 108 ? 9.260 8.721 -2.863 1.00 92.19 108 ASN A CA 1
ATOM 795 C C . ASN A 1 108 ? 9.883 8.614 -4.257 1.00 92.19 108 ASN A C 1
ATOM 797 O O . ASN A 1 108 ? 10.572 9.537 -4.685 1.00 92.19 108 ASN A O 1
ATOM 801 N N . ALA A 1 109 ? 9.593 7.549 -5.009 1.00 92.88 109 ALA A N 1
ATOM 802 C CA . ALA A 1 109 ? 10.086 7.400 -6.376 1.00 92.88 109 ALA A CA 1
ATOM 803 C C . ALA A 1 109 ? 9.499 8.443 -7.345 1.00 92.88 109 ALA A C 1
ATOM 805 O O . ALA A 1 109 ? 10.232 8.985 -8.173 1.00 92.88 109 ALA A O 1
ATOM 806 N N . ILE A 1 110 ? 8.207 8.772 -7.217 1.00 92.94 110 ILE A N 1
ATOM 807 C CA . ILE A 1 110 ? 7.552 9.828 -8.007 1.00 92.94 110 ILE A CA 1
ATOM 808 C C . ILE A 1 110 ? 8.205 11.188 -7.728 1.00 92.94 110 ILE A C 1
ATOM 810 O O . ILE A 1 110 ? 8.591 11.892 -8.664 1.00 92.94 110 ILE A O 1
ATOM 814 N N . THR A 1 111 ? 8.375 11.537 -6.450 1.00 91.44 111 THR A N 1
ATOM 815 C CA . THR A 1 111 ? 9.011 12.795 -6.032 1.00 91.44 111 THR A CA 1
ATOM 816 C C . THR A 1 111 ? 10.465 12.865 -6.490 1.00 91.44 111 THR A C 1
ATOM 818 O O . THR A 1 111 ? 10.877 13.867 -7.074 1.00 91.44 111 THR A O 1
ATOM 821 N N . ALA A 1 112 ? 11.234 11.790 -6.295 1.00 88.88 112 ALA A N 1
ATOM 822 C CA . ALA A 1 112 ? 12.629 11.720 -6.717 1.00 88.88 112 ALA A CA 1
ATOM 823 C C . ALA A 1 112 ? 12.769 11.890 -8.234 1.00 88.88 112 ALA A C 1
ATOM 825 O O . ALA A 1 112 ? 13.643 12.626 -8.686 1.00 88.88 112 ALA A O 1
ATOM 826 N N . ARG A 1 113 ? 11.877 11.280 -9.030 1.00 91.19 113 ARG A N 1
ATOM 827 C CA . ARG A 1 113 ? 11.875 11.459 -10.487 1.00 91.19 113 ARG A CA 1
ATOM 828 C C . ARG A 1 113 ? 11.639 12.909 -10.891 1.00 91.19 113 ARG A C 1
ATOM 830 O O . ARG A 1 113 ? 12.307 13.387 -11.802 1.00 91.19 113 ARG A O 1
ATOM 837 N N . ALA A 1 114 ? 10.726 13.609 -10.224 1.00 88.19 114 ALA A N 1
ATOM 838 C CA . ALA A 1 114 ? 10.452 15.014 -10.520 1.00 88.19 114 ALA A CA 1
ATOM 839 C C . ALA A 1 114 ? 11.661 15.935 -10.259 1.00 88.19 114 ALA A C 1
ATOM 841 O O . ALA A 1 114 ? 11.754 17.002 -10.858 1.00 88.19 114 ALA A O 1
ATOM 842 N N . GLN A 1 115 ? 12.586 15.520 -9.388 1.00 89.75 115 GLN A N 1
ATOM 843 C CA . GLN A 1 115 ? 13.760 16.298 -8.971 1.00 89.75 115 GLN A CA 1
ATOM 844 C C . GLN A 1 115 ? 15.076 15.795 -9.596 1.00 89.75 115 GLN A C 1
ATOM 846 O O . GLN A 1 115 ? 16.148 16.354 -9.345 1.00 89.75 115 GLN A O 1
ATOM 851 N N . ALA A 1 116 ? 15.027 14.726 -10.393 1.00 88.25 116 ALA A N 1
ATOM 852 C CA . ALA A 1 116 ? 16.218 14.021 -10.842 1.00 88.25 116 ALA A CA 1
ATOM 853 C C . ALA A 1 116 ? 17.026 14.812 -11.879 1.00 88.25 116 ALA A C 1
ATOM 855 O O . ALA A 1 116 ? 16.503 15.256 -12.898 1.00 88.25 116 ALA A O 1
ATOM 856 N N . HIS A 1 117 ? 18.340 14.906 -11.654 1.00 85.19 117 HIS A N 1
ATOM 857 C CA . HIS A 1 117 ? 19.288 15.443 -12.638 1.00 85.19 117 HIS A CA 1
ATOM 858 C C . HIS A 1 117 ? 19.597 14.442 -13.764 1.00 85.19 117 HIS A C 1
ATOM 860 O O . HIS A 1 117 ? 19.922 14.848 -14.876 1.00 85.19 117 HIS A O 1
ATOM 866 N N . TYR A 1 118 ? 19.468 13.138 -13.491 1.00 85.31 118 TYR A N 1
ATOM 867 C CA . TYR A 1 118 ? 19.688 12.065 -14.462 1.00 85.31 118 TYR A CA 1
ATOM 868 C C . TYR A 1 118 ? 18.375 11.314 -14.726 1.00 85.31 118 TYR A C 1
ATOM 870 O O . TYR A 1 118 ? 17.898 10.606 -13.834 1.00 85.31 118 TYR A O 1
ATOM 878 N N . PRO A 1 119 ? 17.782 11.438 -15.928 1.00 84.50 119 PRO A N 1
ATOM 879 C CA . PRO A 1 119 ? 16.433 10.939 -16.191 1.00 84.50 119 PRO A CA 1
ATOM 880 C C . PRO A 1 119 ? 16.351 9.408 -16.197 1.00 84.50 119 PRO A C 1
ATOM 882 O O . PRO A 1 119 ? 15.434 8.850 -15.606 1.00 84.50 119 PRO A O 1
ATOM 885 N N . VAL A 1 120 ? 17.335 8.718 -16.784 1.00 87.31 120 VAL A N 1
ATOM 886 C CA . VAL A 1 120 ? 17.282 7.256 -16.969 1.00 87.31 120 VAL A CA 1
ATOM 887 C C . VAL A 1 120 ? 17.289 6.484 -15.636 1.00 87.31 120 VAL A C 1
ATOM 889 O O . VAL A 1 120 ? 16.373 5.690 -15.419 1.00 87.31 120 VAL A O 1
ATOM 892 N N . PRO A 1 121 ? 18.224 6.716 -14.688 1.00 86.69 121 PRO A N 1
ATOM 893 C CA . PRO A 1 121 ? 18.171 6.044 -13.385 1.00 86.69 121 PRO A CA 1
ATOM 894 C C . PRO A 1 121 ? 16.889 6.351 -12.602 1.00 86.69 121 PRO A C 1
ATOM 896 O O . PRO A 1 121 ? 16.373 5.493 -11.886 1.00 86.69 121 PRO A O 1
ATOM 899 N N . ALA A 1 122 ? 16.354 7.565 -12.746 1.00 89.50 122 ALA A N 1
ATOM 900 C CA . ALA A 1 122 ? 15.130 7.970 -12.070 1.00 89.50 122 ALA A CA 1
ATOM 901 C C . ALA A 1 122 ? 13.882 7.285 -12.647 1.00 89.50 122 ALA A C 1
ATOM 903 O O . ALA A 1 122 ? 12.983 6.910 -11.894 1.00 89.50 122 ALA A O 1
ATOM 904 N N . GLU A 1 123 ? 13.836 7.080 -13.962 1.00 90.88 123 GLU A N 1
ATOM 905 C CA . GLU A 1 123 ? 12.778 6.323 -14.635 1.00 90.88 123 GLU A CA 1
ATOM 906 C C . GLU A 1 123 ? 12.820 4.841 -14.276 1.00 90.88 123 GLU A C 1
ATOM 908 O O . GLU A 1 123 ? 11.777 4.277 -13.948 1.00 90.88 123 GLU A O 1
ATOM 913 N N . LEU A 1 124 ? 14.010 4.236 -14.218 1.00 91.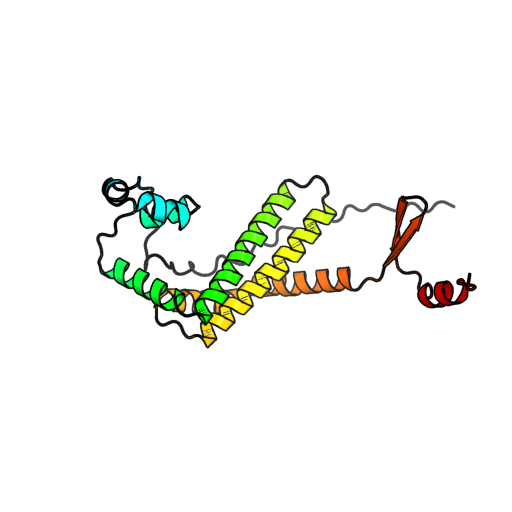50 124 LEU A N 1
ATOM 914 C CA . LEU A 1 124 ? 14.177 2.861 -13.738 1.00 91.50 124 LEU A CA 1
ATOM 915 C C . LEU A 1 124 ? 13.740 2.702 -12.277 1.00 91.50 124 LEU A C 1
ATOM 917 O O . LEU A 1 124 ? 13.060 1.735 -11.936 1.00 91.50 124 LEU A O 1
ATOM 921 N N . ASN A 1 125 ? 14.090 3.660 -11.414 1.00 92.06 125 ASN A N 1
ATOM 922 C CA . ASN A 1 125 ? 13.653 3.642 -10.020 1.00 92.06 125 ASN A CA 1
ATOM 923 C C . ASN A 1 125 ? 12.127 3.773 -9.897 1.00 92.06 125 ASN A C 1
ATOM 925 O O . ASN A 1 125 ? 11.515 3.054 -9.105 1.00 92.06 125 ASN A O 1
ATOM 929 N N . LEU A 1 126 ? 11.501 4.652 -10.689 1.00 93.88 126 LEU A N 1
ATOM 930 C CA . LEU A 1 126 ? 10.042 4.766 -10.729 1.00 93.88 126 LEU A CA 1
ATOM 931 C C . LEU A 1 126 ? 9.398 3.464 -11.215 1.00 93.88 126 LEU A C 1
ATOM 933 O O . LEU A 1 126 ? 8.466 2.981 -10.580 1.00 93.88 126 LEU A O 1
ATOM 937 N N . LEU A 1 127 ? 9.914 2.874 -12.289 1.00 95.00 127 LEU A N 1
ATOM 938 C CA . LEU A 1 127 ? 9.423 1.612 -12.836 1.00 95.00 127 LEU A CA 1
ATOM 939 C C . LEU A 1 127 ? 9.498 0.474 -11.800 1.00 95.00 127 LEU A C 1
ATOM 941 O O . LEU A 1 127 ? 8.507 -0.209 -11.557 1.00 95.00 127 LEU A O 1
ATOM 945 N N . ALA A 1 128 ? 10.631 0.333 -11.106 1.00 93.94 128 ALA A N 1
ATOM 946 C CA . ALA A 1 128 ? 10.790 -0.633 -10.016 1.00 93.94 128 ALA A CA 1
ATOM 947 C C . ALA A 1 128 ? 9.906 -0.324 -8.792 1.00 9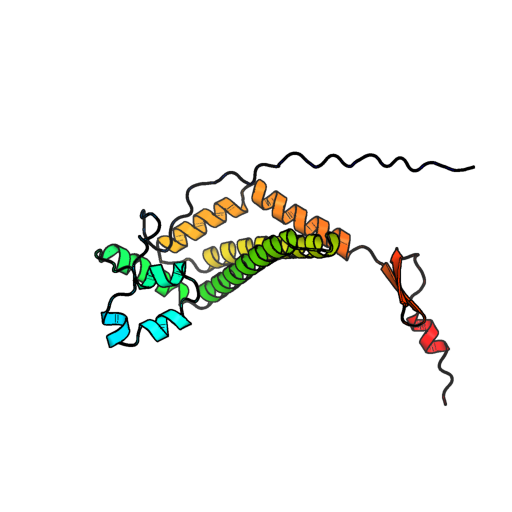3.94 128 ALA A C 1
ATOM 949 O O . ALA A 1 128 ? 9.582 -1.210 -8.003 1.00 93.94 128 ALA A O 1
ATOM 950 N N . ALA A 1 129 ? 9.533 0.937 -8.570 1.00 95.00 129 ALA A N 1
ATOM 951 C CA . ALA A 1 129 ? 8.571 1.294 -7.532 1.00 95.00 129 ALA A CA 1
ATOM 952 C C . ALA A 1 129 ? 7.126 0.956 -7.938 1.00 95.00 129 ALA A C 1
ATOM 954 O O . ALA A 1 129 ? 6.352 0.539 -7.080 1.00 95.00 129 ALA A O 1
ATOM 955 N N . ILE A 1 130 ? 6.776 1.086 -9.223 1.00 95.44 130 ILE A N 1
ATOM 956 C CA . ILE A 1 130 ? 5.466 0.695 -9.765 1.00 95.44 130 ILE A CA 1
ATOM 957 C C . ILE A 1 130 ? 5.252 -0.818 -9.633 1.00 95.44 130 ILE A C 1
ATOM 959 O O . ILE A 1 130 ? 4.193 -1.232 -9.160 1.00 95.44 130 ILE A O 1
ATOM 963 N N . GLU A 1 131 ? 6.246 -1.637 -9.986 1.00 95.69 131 GLU A N 1
ATOM 964 C CA . GLU A 1 131 ? 6.174 -3.099 -9.820 1.00 95.69 131 GLU A CA 1
ATOM 965 C C . GLU A 1 131 ? 5.947 -3.476 -8.348 1.00 95.69 131 GLU A C 1
ATOM 967 O O . GLU A 1 131 ? 4.938 -4.094 -8.008 1.00 95.69 131 GLU A O 1
ATOM 972 N N . ARG A 1 132 ? 6.787 -2.971 -7.434 1.00 95.12 132 ARG A N 1
ATOM 973 C CA . ARG A 1 132 ? 6.612 -3.206 -5.990 1.00 95.12 132 ARG A CA 1
ATOM 974 C C . ARG A 1 132 ? 5.248 -2.754 -5.473 1.00 95.12 132 ARG A C 1
ATOM 976 O O . ARG A 1 132 ? 4.650 -3.441 -4.648 1.00 95.12 132 ARG A O 1
ATOM 983 N N . PHE A 1 133 ? 4.752 -1.607 -5.934 1.00 95.50 133 PHE A N 1
ATOM 984 C CA . PHE A 1 133 ? 3.437 -1.096 -5.554 1.00 95.50 133 PHE A CA 1
ATOM 985 C C . PHE A 1 133 ? 2.307 -2.010 -6.032 1.00 95.50 133 PHE A C 1
ATOM 987 O O . PHE A 1 133 ? 1.457 -2.398 -5.230 1.00 95.50 133 PHE A O 1
ATOM 994 N N . THR A 1 134 ? 2.292 -2.372 -7.314 1.00 96.38 134 THR A N 1
ATOM 995 C CA . THR A 1 134 ? 1.239 -3.224 -7.887 1.00 96.38 134 THR A CA 1
ATOM 996 C C . THR A 1 134 ? 1.250 -4.624 -7.267 1.00 96.38 134 THR A C 1
ATOM 998 O O . THR A 1 134 ? 0.195 -5.104 -6.845 1.00 96.38 134 THR A O 1
ATOM 1001 N N . SER A 1 135 ? 2.433 -5.212 -7.074 1.00 95.50 135 SER A N 1
ATOM 1002 C CA . SER A 1 135 ? 2.619 -6.477 -6.357 1.00 95.50 135 SER A CA 1
ATOM 1003 C C . SER A 1 135 ? 2.110 -6.400 -4.911 1.00 95.50 135 SER A C 1
ATOM 1005 O O . SER A 1 135 ? 1.320 -7.242 -4.477 1.00 95.50 135 SER A O 1
ATOM 1007 N N . ALA A 1 136 ? 2.452 -5.344 -4.165 1.00 96.12 136 ALA A N 1
ATOM 1008 C CA . ALA A 1 136 ? 1.975 -5.164 -2.792 1.00 96.12 136 ALA A CA 1
ATOM 1009 C C . ALA A 1 136 ? 0.451 -4.973 -2.707 1.00 96.12 136 ALA A C 1
ATOM 1011 O O . ALA A 1 136 ? -0.179 -5.499 -1.791 1.00 96.12 136 ALA A O 1
ATOM 1012 N N . VAL A 1 137 ? -0.168 -4.267 -3.662 1.00 96.19 137 VAL A N 1
ATOM 1013 C CA . VAL A 1 137 ? -1.634 -4.128 -3.738 1.00 96.19 137 VAL A CA 1
ATOM 1014 C C . VAL A 1 137 ? -2.293 -5.494 -3.964 1.00 96.19 137 VAL A C 1
ATOM 1016 O O . VAL A 1 137 ? -3.268 -5.821 -3.283 1.00 96.19 137 VAL A O 1
ATOM 1019 N N . GLN A 1 138 ? -1.769 -6.314 -4.878 1.00 95.88 138 GLN A N 1
ATOM 1020 C CA . GLN A 1 138 ? -2.285 -7.665 -5.142 1.00 95.88 138 GLN A CA 1
ATOM 1021 C C . GLN A 1 138 ? -2.125 -8.589 -3.925 1.00 95.88 138 GLN A C 1
ATOM 1023 O O . GLN A 1 138 ? -3.079 -9.273 -3.534 1.00 95.88 138 GLN A O 1
ATOM 1028 N N . GLN A 1 139 ? -0.953 -8.570 -3.286 1.00 94.56 139 GLN A N 1
ATOM 1029 C CA . GLN A 1 139 ? -0.675 -9.344 -2.074 1.00 94.56 139 GLN A CA 1
ATOM 1030 C C . GLN A 1 139 ? -1.572 -8.913 -0.914 1.00 94.56 139 GLN A C 1
ATOM 1032 O O . GLN A 1 139 ? -2.136 -9.762 -0.228 1.00 94.56 139 GLN A O 1
ATOM 1037 N N . PHE A 1 140 ? -1.769 -7.608 -0.717 1.00 95.88 140 PHE A N 1
ATOM 1038 C CA . PHE A 1 140 ? -2.656 -7.099 0.326 1.00 95.88 140 PHE A CA 1
ATOM 1039 C C . PHE A 1 140 ? -4.117 -7.473 0.064 1.00 95.88 140 PHE A C 1
ATOM 1041 O O . PHE A 1 140 ? -4.814 -7.902 0.981 1.00 95.88 140 PHE A O 1
ATOM 1048 N N . THR A 1 141 ? -4.564 -7.391 -1.192 1.00 96.19 141 THR A N 1
ATOM 1049 C CA . THR A 1 141 ? -5.916 -7.808 -1.597 1.00 96.19 141 THR A CA 1
ATOM 1050 C C . THR A 1 141 ? -6.151 -9.289 -1.300 1.00 96.19 141 THR A C 1
ATOM 1052 O O . THR A 1 141 ? -7.161 -9.648 -0.693 1.00 96.19 141 THR A O 1
ATOM 1055 N N . THR A 1 142 ? -5.197 -10.141 -1.679 1.00 94.88 142 THR A N 1
ATOM 1056 C CA . THR A 1 142 ? -5.251 -11.590 -1.432 1.00 94.88 142 THR A CA 1
ATOM 1057 C C . THR A 1 142 ? -5.204 -11.891 0.065 1.00 94.88 142 THR A C 1
ATOM 1059 O O . THR A 1 142 ? -6.064 -12.601 0.582 1.00 94.88 142 THR A O 1
ATOM 1062 N N . GLY A 1 143 ? -4.275 -11.264 0.790 1.00 94.25 143 GLY A N 1
ATOM 1063 C CA . GLY A 1 143 ? -4.132 -11.427 2.233 1.00 94.25 143 GLY A CA 1
ATOM 1064 C C . GLY A 1 143 ? -5.385 -11.006 3.001 1.00 94.25 143 GLY A C 1
ATOM 1065 O O . GLY A 1 143 ? -5.797 -11.699 3.926 1.00 94.25 143 GLY A O 1
ATOM 1066 N N . LEU A 1 144 ? -6.057 -9.919 2.613 1.00 94.81 144 LEU A N 1
ATOM 1067 C CA . LEU A 1 144 ? -7.332 -9.541 3.229 1.00 94.81 144 LEU A CA 1
ATOM 1068 C C . LEU A 1 144 ? -8.436 -10.570 2.958 1.00 94.81 144 LEU A C 1
ATOM 1070 O O . LEU A 1 144 ? -9.202 -10.880 3.871 1.0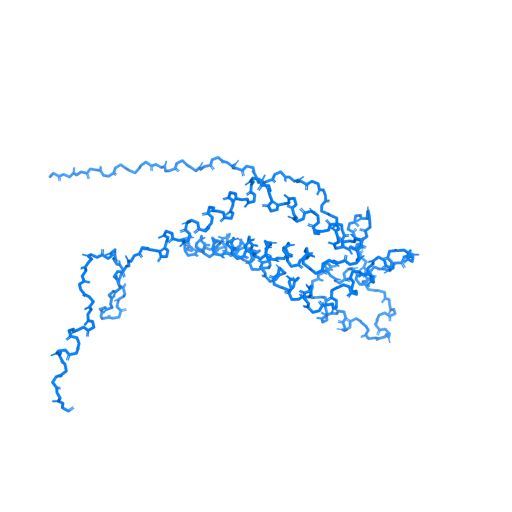0 94.81 144 LEU A O 1
ATOM 1074 N N . ALA A 1 145 ? -8.516 -11.115 1.742 1.00 93.12 145 ALA A N 1
ATOM 1075 C CA . ALA A 1 145 ? -9.502 -12.140 1.409 1.00 93.12 145 ALA A CA 1
ATOM 1076 C C . ALA A 1 145 ? -9.294 -13.416 2.244 1.00 93.12 145 ALA A C 1
ATOM 1078 O O . ALA A 1 145 ? -10.233 -13.905 2.874 1.00 93.12 145 ALA A O 1
ATOM 1079 N N . GLU A 1 146 ? -8.054 -13.900 2.329 1.00 94.44 146 GLU A N 1
ATOM 1080 C CA . GLU A 1 146 ? -7.692 -15.088 3.113 1.00 94.44 146 GLU A CA 1
ATOM 1081 C C . GLU A 1 146 ? -7.926 -14.892 4.612 1.00 94.44 146 GLU A C 1
ATOM 1083 O O . GLU A 1 146 ? -8.399 -15.794 5.304 1.00 94.44 146 GLU A O 1
ATOM 1088 N N . GLN A 1 147 ? -7.614 -13.703 5.132 1.00 94.62 147 GLN A N 1
ATOM 1089 C CA . GLN A 1 147 ? -7.764 -13.419 6.555 1.00 94.62 147 GLN A CA 1
ATOM 1090 C C . GLN A 1 147 ? -9.207 -13.092 6.952 1.00 94.62 147 GLN A C 1
ATOM 1092 O O . GLN A 1 147 ? -9.507 -13.149 8.142 1.00 94.62 147 GLN A O 1
ATOM 1097 N N . SER A 1 148 ? -10.111 -12.774 6.019 1.00 93.38 148 SER A N 1
ATOM 1098 C CA . SER A 1 148 ? -11.531 -12.509 6.309 1.00 93.38 148 SER A CA 1
ATOM 1099 C C . SER A 1 148 ? -11.730 -11.514 7.478 1.00 93.38 148 SER A C 1
ATOM 1101 O O . SER A 1 148 ? -12.041 -11.921 8.608 1.00 93.38 148 SER A O 1
ATOM 1103 N N . PRO A 1 149 ? -11.486 -10.204 7.269 1.00 94.75 149 PRO A N 1
ATOM 1104 C CA . PRO A 1 149 ? -11.652 -9.187 8.306 1.00 94.75 149 PRO A CA 1
ATOM 1105 C C . PRO A 1 149 ? -13.089 -9.140 8.847 1.00 94.75 149 PRO A C 1
ATOM 1107 O O . PRO A 1 149 ? -14.069 -9.349 8.122 1.00 94.75 149 PRO A O 1
ATOM 1110 N N . ARG A 1 150 ? -13.215 -8.857 10.146 1.00 94.75 150 ARG A N 1
ATOM 1111 C CA . ARG A 1 150 ? -14.509 -8.768 10.842 1.00 94.75 150 ARG A CA 1
ATOM 1112 C C . ARG A 1 150 ? -15.096 -7.363 10.815 1.00 94.75 150 ARG A C 1
ATOM 1114 O O . ARG A 1 150 ? -16.318 -7.229 10.836 1.00 94.75 150 ARG A O 1
ATOM 1121 N N . SER A 1 151 ? -14.252 -6.345 10.742 1.00 94.25 151 SER A N 1
ATOM 1122 C CA . SER A 1 151 ? -14.658 -4.949 10.652 1.00 94.25 151 SER A CA 1
ATOM 1123 C C . SER A 1 151 ? -15.324 -4.665 9.310 1.00 94.25 151 SER A C 1
ATOM 1125 O O . SER A 1 151 ? -14.877 -5.103 8.245 1.00 94.25 151 SER A O 1
ATOM 1127 N N . GLN A 1 152 ? -16.411 -3.898 9.356 1.00 91.50 152 GLN A N 1
ATOM 1128 C CA . GLN A 1 152 ? -17.094 -3.445 8.148 1.00 91.50 152 GLN A CA 1
ATOM 1129 C C . GLN A 1 152 ? -16.156 -2.630 7.248 1.00 91.50 152 GLN A C 1
ATOM 1131 O O . GLN A 1 152 ? -16.159 -2.835 6.035 1.00 91.50 152 GLN A O 1
ATOM 1136 N N . ALA A 1 153 ? -15.313 -1.777 7.838 1.00 90.38 153 ALA A N 1
ATOM 1137 C CA . ALA A 1 153 ? -14.380 -0.933 7.099 1.00 90.38 153 ALA A CA 1
ATOM 1138 C C . ALA A 1 153 ? -13.390 -1.747 6.259 1.00 90.38 153 ALA A C 1
ATOM 1140 O O . ALA A 1 153 ? -13.279 -1.532 5.053 1.00 90.38 153 ALA A O 1
ATOM 1141 N N . LEU A 1 154 ? -12.694 -2.720 6.866 1.00 93.19 154 LEU A N 1
ATOM 1142 C CA . LEU A 1 154 ? -11.697 -3.510 6.140 1.00 93.19 154 LEU A CA 1
ATOM 1143 C C . LEU A 1 154 ? -12.339 -4.460 5.135 1.00 93.19 154 LEU A C 1
ATOM 1145 O O . LEU A 1 154 ? -11.736 -4.711 4.095 1.00 93.19 154 LEU A O 1
ATOM 1149 N N . ARG A 1 155 ? -13.566 -4.943 5.378 1.00 93.56 155 ARG A N 1
ATOM 1150 C CA . ARG A 1 155 ? -14.334 -5.646 4.337 1.00 93.56 155 ARG A CA 1
ATOM 1151 C C . ARG A 1 155 ? -14.644 -4.734 3.152 1.00 93.56 155 ARG A C 1
ATOM 1153 O O . ARG A 1 155 ? -14.496 -5.161 2.010 1.00 93.56 155 ARG A O 1
ATOM 1160 N N . GLY A 1 156 ? -15.032 -3.486 3.417 1.00 91.75 156 GLY A N 1
ATOM 1161 C CA . GLY A 1 156 ? -15.225 -2.471 2.383 1.00 91.75 156 GLY A CA 1
ATOM 1162 C C . GLY A 1 156 ? -13.947 -2.236 1.580 1.00 91.75 156 GLY A C 1
ATOM 1163 O O . GLY A 1 156 ? -13.973 -2.291 0.351 1.00 91.75 156 GLY A O 1
ATOM 1164 N N . VAL A 1 157 ? -12.815 -2.040 2.262 1.00 91.88 157 VAL A N 1
ATOM 1165 C CA . VAL A 1 157 ? -11.505 -1.867 1.615 1.00 91.88 157 VAL A CA 1
ATOM 1166 C C . VAL A 1 157 ? -11.126 -3.102 0.802 1.00 91.88 157 VAL A C 1
ATOM 1168 O O . VAL A 1 157 ? -10.716 -2.959 -0.344 1.00 91.88 157 VAL A O 1
ATOM 1171 N N . ALA A 1 158 ? -11.322 -4.311 1.332 1.00 93.06 158 ALA A N 1
ATOM 1172 C CA . ALA A 1 158 ? -11.057 -5.550 0.605 1.00 93.06 158 ALA A CA 1
ATOM 1173 C C . ALA A 1 158 ? -11.897 -5.650 -0.680 1.00 93.06 158 ALA A C 1
ATOM 1175 O O . ALA A 1 158 ? -11.366 -5.980 -1.740 1.00 93.06 158 ALA A O 1
ATOM 1176 N N . ALA A 1 159 ? -13.189 -5.313 -0.615 1.00 92.12 159 ALA A N 1
ATOM 1177 C CA . ALA A 1 159 ? -14.069 -5.301 -1.781 1.00 92.12 159 ALA A CA 1
ATOM 1178 C C . ALA A 1 159 ? -13.643 -4.246 -2.817 1.00 92.12 159 ALA A C 1
ATOM 1180 O O . ALA A 1 159 ? -13.595 -4.543 -4.015 1.00 92.12 159 ALA A O 1
ATOM 1181 N N . HIS A 1 160 ? -13.286 -3.041 -2.362 1.00 92.56 160 HIS A N 1
ATOM 1182 C CA . HIS A 1 160 ? -12.777 -1.976 -3.224 1.00 92.56 160 HIS A CA 1
ATOM 1183 C C . HIS A 1 160 ? -11.474 -2.394 -3.915 1.00 92.56 160 HIS A C 1
ATOM 1185 O O . HIS A 1 160 ? -11.374 -2.298 -5.136 1.00 92.56 160 HIS A O 1
ATOM 1191 N N . LEU A 1 161 ? -10.507 -2.921 -3.160 1.00 93.81 161 LEU A N 1
ATOM 1192 C CA . LEU A 1 161 ? -9.230 -3.394 -3.691 1.00 93.81 161 LEU A CA 1
ATOM 1193 C C . LEU A 1 161 ? -9.416 -4.543 -4.681 1.00 93.81 161 LEU A C 1
ATOM 1195 O O . LEU A 1 161 ? -8.816 -4.521 -5.750 1.00 93.81 161 LEU A O 1
ATOM 1199 N N . ALA A 1 162 ? -10.309 -5.492 -4.391 1.00 94.19 162 ALA A N 1
ATOM 1200 C CA . ALA A 1 162 ? -10.647 -6.565 -5.320 1.00 94.19 162 ALA A CA 1
ATOM 1201 C C . ALA A 1 162 ? -11.213 -6.028 -6.648 1.00 94.19 162 ALA A C 1
ATOM 1203 O O . ALA A 1 162 ? -10.918 -6.573 -7.711 1.00 94.19 162 ALA A O 1
ATOM 1204 N N . GLY A 1 163 ? -12.014 -4.958 -6.608 1.00 94.06 163 GLY A N 1
ATOM 1205 C CA . GLY A 1 163 ? -12.452 -4.245 -7.810 1.00 94.06 163 GLY A CA 1
ATOM 1206 C C . GLY A 1 163 ? -11.299 -3.532 -8.520 1.00 94.06 163 GLY A C 1
ATOM 1207 O O . GLY A 1 163 ? -11.149 -3.669 -9.733 1.00 94.06 163 GLY A O 1
ATOM 1208 N N . TYR A 1 164 ? -10.460 -2.829 -7.759 1.00 93.81 164 TYR A N 1
ATOM 1209 C CA . TYR A 1 164 ? -9.327 -2.060 -8.266 1.00 93.81 164 TYR A CA 1
ATOM 1210 C C . TYR A 1 164 ? -8.302 -2.936 -8.997 1.00 93.81 164 TYR A C 1
ATOM 1212 O O . TYR A 1 164 ? -7.943 -2.619 -10.128 1.00 93.81 164 TYR A O 1
ATOM 1220 N N . VAL A 1 165 ? -7.903 -4.080 -8.429 1.00 95.88 165 VAL A N 1
ATOM 1221 C CA . VAL A 1 165 ? -6.925 -4.984 -9.068 1.00 95.88 165 VAL A CA 1
ATOM 1222 C C . VAL A 1 165 ? -7.451 -5.652 -10.340 1.00 95.88 165 VAL A C 1
ATOM 1224 O O . VAL A 1 165 ? -6.667 -6.073 -11.187 1.00 95.88 165 VAL A O 1
ATOM 1227 N N . ARG A 1 166 ? -8.778 -5.750 -10.500 1.00 94.12 166 ARG A N 1
ATOM 1228 C CA . ARG A 1 166 ? -9.413 -6.271 -11.722 1.00 94.12 166 ARG A CA 1
ATOM 1229 C C . ARG A 1 166 ? -9.609 -5.205 -12.798 1.00 94.12 166 ARG A C 1
ATOM 1231 O O . ARG A 1 166 ? -9.899 -5.563 -13.939 1.00 94.12 166 ARG A O 1
ATOM 1238 N N . ALA A 1 167 ? -9.486 -3.922 -12.459 1.00 94.44 167 ALA A N 1
ATOM 1239 C CA . ALA A 1 167 ? -9.670 -2.840 -13.414 1.00 94.44 167 ALA A CA 1
ATOM 1240 C C . ALA A 1 167 ? -8.585 -2.882 -14.500 1.00 94.44 167 ALA A C 1
ATOM 1242 O O . ALA A 1 167 ? -7.408 -3.103 -14.209 1.00 94.44 167 ALA A O 1
ATOM 1243 N N . ALA A 1 168 ? -8.978 -2.619 -15.751 1.00 93.56 168 ALA A N 1
ATOM 1244 C CA . ALA A 1 168 ? -8.072 -2.666 -16.901 1.00 93.56 168 ALA A CA 1
ATOM 1245 C C . ALA A 1 168 ? -6.831 -1.785 -16.695 1.00 93.56 168 ALA A C 1
ATOM 1247 O O . ALA A 1 168 ? -5.715 -2.257 -16.865 1.00 93.56 168 ALA A O 1
ATOM 1248 N N . GLY A 1 169 ? -7.010 -0.552 -16.208 1.00 92.56 169 GLY A N 1
ATOM 1249 C CA . GLY A 1 169 ? -5.890 0.363 -15.976 1.00 92.56 169 GLY A CA 1
ATOM 1250 C C . GLY A 1 169 ? -4.892 -0.113 -14.913 1.00 92.56 169 GLY A C 1
ATOM 1251 O O . GLY A 1 169 ? -3.705 0.168 -15.040 1.00 92.56 169 GLY A O 1
ATOM 1252 N N . PHE A 1 170 ? -5.335 -0.858 -13.892 1.00 94.31 170 PHE A N 1
ATOM 1253 C CA . PHE A 1 170 ? -4.408 -1.452 -12.922 1.00 94.31 170 PHE A CA 1
ATOM 1254 C C . PHE A 1 170 ? -3.611 -2.594 -13.554 1.00 94.31 170 PHE A C 1
ATOM 1256 O O . PHE A 1 170 ? -2.396 -2.656 -13.391 1.00 94.31 170 PHE A O 1
ATOM 1263 N N . ARG A 1 171 ? -4.286 -3.472 -14.303 1.00 95.62 171 ARG A N 1
ATOM 1264 C CA . ARG A 1 171 ? -3.637 -4.592 -14.993 1.00 95.62 171 ARG A CA 1
ATOM 1265 C C . ARG A 1 171 ? -2.632 -4.123 -16.035 1.00 95.62 171 ARG A C 1
ATOM 1267 O O . ARG A 1 171 ? -1.514 -4.606 -16.043 1.00 95.62 171 ARG A O 1
ATOM 1274 N N . GLU A 1 172 ? -2.997 -3.136 -16.849 1.00 95.31 172 GLU A N 1
ATOM 1275 C CA . GLU A 1 172 ? -2.084 -2.542 -17.830 1.00 95.31 172 GLU A CA 1
ATOM 1276 C C . GLU A 1 172 ? -0.831 -1.954 -17.169 1.00 95.31 172 GLU A C 1
ATOM 1278 O O . GLU A 1 172 ? 0.265 -2.090 -17.707 1.00 95.31 172 GLU A O 1
ATOM 1283 N N . LEU A 1 173 ? -0.981 -1.321 -16.000 1.00 94.88 173 LEU A N 1
ATOM 1284 C CA . LEU A 1 173 ? 0.147 -0.783 -15.245 1.00 94.88 173 LEU A CA 1
ATOM 1285 C C . LEU A 1 173 ? 1.046 -1.894 -14.685 1.00 94.88 173 LEU A C 1
ATOM 1287 O O . LEU A 1 173 ? 2.264 -1.786 -14.798 1.00 94.88 173 LEU A O 1
ATOM 1291 N N . ALA A 1 174 ? 0.454 -2.929 -14.085 1.00 94.88 174 ALA A N 1
ATOM 1292 C CA . ALA A 1 174 ? 1.184 -4.054 -13.503 1.00 94.88 174 ALA A CA 1
ATOM 1293 C C . ALA A 1 174 ? 1.913 -4.865 -14.586 1.00 94.88 174 ALA A C 1
ATOM 1295 O O . ALA A 1 174 ? 3.137 -4.958 -14.568 1.00 94.88 174 ALA A O 1
ATOM 1296 N N . ASP A 1 175 ? 1.172 -5.346 -15.588 1.00 94.81 175 ASP A N 1
ATOM 1297 C CA . ASP A 1 175 ? 1.702 -6.168 -16.680 1.00 94.81 175 ASP A CA 1
ATOM 1298 C C . ASP A 1 175 ? 2.761 -5.390 -17.486 1.00 94.81 175 ASP A C 1
ATOM 1300 O O . ASP A 1 175 ? 3.798 -5.934 -17.866 1.00 94.81 175 ASP A O 1
ATOM 1304 N N . GLY A 1 176 ? 2.525 -4.093 -17.722 1.00 94.81 176 GLY A N 1
ATOM 1305 C CA . GLY A 1 176 ? 3.462 -3.225 -18.430 1.00 94.81 176 GLY A CA 1
ATOM 1306 C C . GLY A 1 176 ? 4.762 -2.987 -17.661 1.00 94.81 176 GLY A C 1
ATOM 1307 O O . GLY A 1 176 ? 5.834 -3.008 -18.267 1.00 94.81 176 GLY A O 1
ATOM 1308 N N . ALA A 1 177 ? 4.688 -2.779 -16.342 1.00 93.94 177 ALA A N 1
ATOM 1309 C CA . ALA A 1 177 ? 5.875 -2.591 -15.512 1.00 93.94 177 ALA A CA 1
ATOM 1310 C C . ALA A 1 177 ? 6.717 -3.871 -15.420 1.00 93.94 177 ALA A C 1
ATOM 1312 O O . ALA A 1 177 ? 7.940 -3.811 -15.584 1.00 93.94 177 ALA A O 1
ATOM 1313 N N . ASP A 1 178 ? 6.061 -5.017 -15.229 1.00 93.31 178 ASP A N 1
ATOM 1314 C CA . ASP A 1 178 ? 6.710 -6.327 -15.167 1.00 93.31 178 ASP A CA 1
ATOM 1315 C C . ASP A 1 178 ? 7.412 -6.667 -16.483 1.00 93.31 178 ASP A C 1
ATOM 1317 O O . ASP A 1 178 ? 8.584 -7.052 -16.477 1.00 93.31 178 ASP A O 1
ATOM 1321 N N . ALA A 1 179 ? 6.735 -6.464 -17.619 1.00 93.25 179 ALA A N 1
ATOM 1322 C CA . ALA A 1 179 ? 7.301 -6.731 -18.938 1.00 93.25 179 ALA A CA 1
ATOM 1323 C C . ALA A 1 179 ? 8.542 -5.870 -19.220 1.00 93.25 179 ALA A C 1
ATOM 1325 O O . ALA A 1 179 ? 9.569 -6.395 -19.653 1.00 93.25 179 ALA A O 1
ATOM 1326 N N . LEU A 1 180 ? 8.481 -4.565 -18.930 1.00 93.75 180 LEU A N 1
ATOM 1327 C CA . LEU A 1 180 ? 9.616 -3.662 -19.139 1.00 93.75 180 LEU A CA 1
ATOM 1328 C C . LEU A 1 180 ? 10.805 -4.021 -18.236 1.00 93.75 180 LEU A C 1
ATOM 1330 O O . LEU A 1 180 ? 11.948 -4.003 -18.686 1.00 93.75 180 LEU A O 1
ATOM 1334 N N . LEU A 1 181 ? 10.563 -4.362 -16.966 1.00 92.25 181 LEU A N 1
ATOM 1335 C CA . LEU A 1 181 ? 11.636 -4.785 -16.061 1.00 92.25 181 LEU A CA 1
ATOM 1336 C C . LEU A 1 181 ? 12.244 -6.124 -16.471 1.00 92.25 181 LEU A C 1
ATOM 1338 O O . LEU A 1 181 ? 13.456 -6.294 -16.332 1.00 92.25 181 LEU A O 1
ATOM 1342 N N . ALA A 1 182 ? 11.432 -7.065 -16.953 1.00 90.06 182 ALA A N 1
ATOM 1343 C CA . ALA A 1 182 ? 11.915 -8.346 -17.452 1.00 90.06 182 ALA A CA 1
ATOM 1344 C C . ALA A 1 182 ? 12.819 -8.161 -18.679 1.00 90.06 182 ALA A C 1
ATOM 1346 O O . ALA A 1 182 ? 13.902 -8.741 -18.715 1.00 90.06 182 ALA A O 1
ATOM 1347 N N . ASP A 1 183 ? 12.426 -7.306 -19.624 1.00 90.25 183 ASP A N 1
ATOM 1348 C CA . ASP A 1 183 ? 13.222 -6.967 -20.812 1.00 90.25 183 ASP A CA 1
ATOM 1349 C C . ASP A 1 183 ? 14.564 -6.308 -20.434 1.00 90.25 183 ASP A C 1
ATOM 1351 O O . ASP A 1 183 ? 15.645 -6.755 -20.832 1.00 90.25 183 ASP A O 1
ATOM 1355 N N . LEU A 1 184 ? 14.514 -5.311 -19.543 1.00 87.56 184 LEU A N 1
ATOM 1356 C CA . LEU A 1 184 ? 15.699 -4.593 -19.069 1.00 87.56 184 LEU A CA 1
ATOM 1357 C C . LEU A 1 184 ? 16.671 -5.480 -18.280 1.00 87.56 184 LEU A C 1
ATOM 1359 O O . LEU A 1 184 ? 17.884 -5.334 -18.412 1.00 87.56 184 LEU A O 1
ATOM 1363 N N . ARG A 1 185 ? 16.160 -6.389 -17.440 1.00 85.94 185 ARG A N 1
ATOM 1364 C CA . ARG A 1 185 ? 16.986 -7.324 -16.651 1.00 85.94 185 ARG A CA 1
ATOM 1365 C C . ARG A 1 185 ? 17.463 -8.520 -17.470 1.00 85.94 185 ARG A C 1
ATOM 1367 O O . ARG A 1 185 ? 18.466 -9.130 -17.113 1.00 85.94 185 ARG A O 1
ATOM 1374 N N . GLY A 1 186 ? 16.729 -8.872 -18.522 1.00 79.88 186 GLY A N 1
ATOM 1375 C CA . GLY A 1 186 ? 17.013 -10.004 -19.396 1.00 79.88 186 GLY A CA 1
ATOM 1376 C C . GLY A 1 186 ? 18.058 -9.715 -20.467 1.00 79.88 186 GLY A C 1
ATOM 1377 O O . GLY A 1 186 ? 18.502 -10.652 -21.123 1.00 79.88 186 GLY A O 1
ATOM 1378 N N . THR A 1 187 ? 18.469 -8.457 -20.641 1.00 78.62 187 THR A N 1
ATOM 1379 C CA . THR A 1 187 ? 19.481 -8.073 -21.629 1.00 78.62 187 THR A CA 1
ATOM 1380 C C . THR A 1 187 ? 20.888 -8.266 -21.048 1.00 78.62 187 THR A C 1
ATOM 1382 O O . THR A 1 187 ? 21.292 -7.490 -20.176 1.00 78.62 187 THR A O 1
ATOM 1385 N N . PRO A 1 188 ? 21.660 -9.278 -21.490 1.00 73.62 188 PRO A N 1
ATOM 1386 C CA . PRO A 1 188 ? 23.028 -9.456 -21.029 1.00 73.62 188 PRO A CA 1
ATOM 1387 C C . PRO A 1 188 ? 23.908 -8.297 -21.510 1.00 73.62 188 PRO A C 1
ATOM 1389 O O . PRO A 1 188 ? 23.813 -7.832 -22.650 1.00 73.62 188 PRO A O 1
ATOM 1392 N N . VAL A 1 189 ? 24.775 -7.824 -20.618 1.00 76.31 189 VAL A N 1
ATOM 1393 C CA . VAL A 1 189 ? 25.737 -6.755 -20.896 1.00 76.31 189 VAL A CA 1
ATOM 1394 C C . VAL A 1 189 ? 27.140 -7.205 -20.519 1.00 76.31 189 VAL A C 1
ATOM 1396 O O . VAL A 1 189 ? 27.351 -7.858 -19.496 1.00 76.31 189 VAL A O 1
ATOM 1399 N N . GLU A 1 190 ? 28.114 -6.819 -21.334 1.00 76.81 190 GLU A N 1
ATOM 1400 C CA . GLU A 1 190 ? 29.529 -6.935 -21.008 1.00 76.81 190 GLU A CA 1
ATOM 1401 C C . GLU A 1 190 ? 29.964 -5.686 -20.234 1.00 76.81 190 GLU A C 1
ATOM 1403 O O . GLU A 1 190 ? 29.887 -4.561 -20.738 1.00 76.81 190 GLU A O 1
ATOM 1408 N N . LEU A 1 191 ? 30.439 -5.894 -19.004 1.00 80.19 191 LEU A N 1
ATOM 1409 C CA . LEU A 1 191 ? 31.072 -4.863 -18.189 1.00 80.19 191 LEU A CA 1
ATOM 1410 C C . LEU A 1 191 ? 32.591 -5.028 -18.260 1.00 80.19 191 LEU A C 1
ATOM 1412 O O . LEU A 1 191 ? 33.119 -6.076 -17.885 1.00 80.19 191 LEU A O 1
ATOM 1416 N N . GLY A 1 192 ? 33.299 -3.991 -18.689 1.00 74.62 192 GLY A N 1
ATOM 1417 C CA . GLY A 1 192 ? 34.755 -3.959 -18.657 1.00 74.62 192 GLY A CA 1
ATOM 1418 C C . GLY A 1 192 ? 35.268 -2.863 -17.739 1.00 74.62 192 GLY A C 1
ATOM 1419 O O . GLY A 1 192 ? 34.745 -1.751 -17.724 1.00 74.62 192 GLY A O 1
ATOM 1420 N N . ILE A 1 193 ? 36.309 -3.176 -16.970 1.00 79.12 193 ILE A N 1
ATOM 1421 C CA . ILE A 1 193 ? 37.013 -2.209 -16.127 1.00 79.12 193 ILE A CA 1
ATOM 1422 C C . ILE A 1 193 ? 38.449 -2.132 -16.632 1.00 79.12 193 ILE A C 1
ATOM 1424 O O . ILE A 1 193 ? 39.195 -3.105 -16.540 1.00 79.12 193 ILE A O 1
ATOM 1428 N N . GLN A 1 194 ? 38.843 -0.978 -17.163 1.00 72.81 194 GLN A N 1
ATOM 1429 C CA . GLN A 1 194 ? 40.206 -0.738 -17.626 1.00 72.81 194 GLN A CA 1
ATOM 1430 C C . GLN A 1 194 ? 40.725 0.563 -17.024 1.00 72.81 194 GLN A C 1
ATOM 1432 O O . GLN A 1 194 ? 40.166 1.633 -17.255 1.00 72.81 194 GLN A O 1
ATOM 1437 N N . SER A 1 195 ? 41.798 0.467 -16.235 1.00 73.88 195 SER A N 1
ATOM 1438 C CA . SER A 1 195 ? 42.494 1.621 -15.644 1.00 73.88 195 SER A CA 1
ATOM 1439 C C . SER A 1 195 ? 41.561 2.602 -14.916 1.00 73.88 195 SER A C 1
ATOM 1441 O O . SER A 1 195 ? 41.628 3.809 -15.123 1.00 73.88 195 SER A O 1
ATOM 1443 N N . GLY A 1 196 ? 40.645 2.078 -14.094 1.00 76.56 196 GLY A N 1
ATOM 1444 C CA . GLY A 1 196 ? 39.678 2.881 -13.332 1.00 76.56 196 GLY A CA 1
ATOM 1445 C C . GLY A 1 196 ? 38.486 3.407 -14.142 1.00 76.56 196 GLY A C 1
ATOM 1446 O O . GLY A 1 196 ? 37.615 4.060 -13.576 1.00 76.56 196 GLY A O 1
ATOM 1447 N N . THR A 1 197 ? 38.411 3.101 -15.440 1.00 70.94 197 THR A N 1
ATOM 1448 C CA . THR A 1 197 ? 37.263 3.420 -16.299 1.00 70.94 197 THR A CA 1
ATOM 1449 C C . THR A 1 197 ? 36.380 2.188 -16.454 1.00 70.94 197 THR A C 1
ATOM 1451 O O . THR A 1 197 ? 36.870 1.118 -16.815 1.00 70.94 197 THR A O 1
ATOM 1454 N N . VAL A 1 198 ? 35.081 2.347 -16.197 1.00 80.00 198 VAL A N 1
ATOM 1455 C CA . VAL A 1 198 ? 34.065 1.313 -16.428 1.00 80.00 198 VAL A CA 1
ATOM 1456 C C . VAL A 1 198 ? 33.399 1.581 -17.773 1.00 80.00 198 VAL A C 1
ATOM 1458 O O . VAL A 1 198 ? 32.892 2.680 -17.998 1.00 80.00 198 VAL A O 1
ATOM 1461 N N . TRP A 1 199 ? 33.383 0.589 -18.656 1.00 77.06 199 TRP A N 1
ATOM 1462 C CA . TRP A 1 199 ? 32.597 0.614 -19.884 1.00 77.06 199 TRP A CA 1
ATOM 1463 C C . TRP A 1 199 ? 31.561 -0.505 -19.873 1.00 77.06 199 TRP A C 1
ATOM 1465 O O . TRP A 1 199 ? 31.767 -1.568 -19.289 1.00 77.06 199 TRP A O 1
ATOM 1475 N N . VAL A 1 200 ? 30.430 -0.235 -20.518 1.00 78.12 200 VAL A N 1
ATOM 1476 C CA . VAL A 1 200 ? 29.316 -1.170 -20.669 1.00 78.12 200 VAL A CA 1
ATOM 1477 C C . VAL A 1 200 ? 29.030 -1.293 -22.156 1.00 78.12 200 VAL A C 1
ATOM 1479 O O . VAL A 1 200 ? 28.894 -0.280 -22.842 1.00 78.12 200 VAL A O 1
ATOM 1482 N N . THR A 1 201 ? 28.950 -2.515 -22.663 1.00 75.81 201 THR A N 1
ATOM 1483 C CA . THR A 1 201 ? 28.545 -2.806 -24.047 1.00 75.81 201 THR A CA 1
ATOM 1484 C C . THR A 1 201 ? 27.503 -3.912 -24.035 1.00 75.81 201 THR A C 1
ATOM 1486 O O . THR A 1 201 ? 27.444 -4.700 -23.092 1.00 75.81 201 THR A O 1
ATOM 1489 N N . ALA A 1 202 ? 26.664 -3.967 -25.071 1.00 74.94 202 ALA A N 1
ATOM 1490 C CA . ALA A 1 202 ? 25.807 -5.127 -25.287 1.00 74.94 202 ALA A CA 1
ATOM 1491 C C . ALA A 1 202 ? 26.673 -6.398 -25.327 1.00 74.94 202 ALA A C 1
ATOM 1493 O O . ALA A 1 202 ? 27.806 -6.350 -25.818 1.00 74.94 202 ALA A O 1
ATOM 1494 N N . ASP A 1 203 ? 26.171 -7.500 -24.773 1.00 70.56 203 ASP A N 1
ATOM 1495 C CA . ASP A 1 203 ? 26.889 -8.774 -24.809 1.00 70.56 203 ASP A CA 1
ATOM 1496 C C . ASP A 1 203 ? 27.135 -9.202 -26.263 1.00 70.56 203 ASP A C 1
ATOM 1498 O O . ASP A 1 203 ? 26.202 -9.367 -27.053 1.00 70.56 203 ASP A O 1
ATOM 1502 N N . GLY A 1 204 ? 28.411 -9.332 -26.627 1.00 67.31 204 GLY A N 1
ATOM 1503 C CA . GLY A 1 204 ? 28.842 -9.750 -27.957 1.00 67.31 204 GLY A CA 1
ATOM 1504 C C . GLY A 1 204 ? 28.906 -11.270 -28.107 1.00 67.31 204 GLY A C 1
ATOM 1505 O O . GLY A 1 204 ? 29.417 -11.751 -29.122 1.00 67.31 204 GLY A O 1
ATOM 1506 N N . GLY A 1 205 ? 28.452 -12.028 -27.101 1.00 64.88 205 GLY A N 1
ATOM 1507 C CA . GLY A 1 205 ? 28.574 -13.483 -27.041 1.00 64.88 205 GLY A CA 1
ATOM 1508 C C . GLY A 1 205 ? 29.996 -13.935 -26.712 1.00 64.88 205 GLY A C 1
ATOM 1509 O O . GLY A 1 205 ? 30.407 -15.036 -27.094 1.00 64.88 205 GLY A O 1
ATOM 1510 N N . ARG A 1 206 ? 30.790 -13.082 -26.053 1.00 59.03 206 ARG A N 1
ATOM 1511 C CA . ARG A 1 206 ? 32.178 -13.403 -25.705 1.00 59.03 206 ARG A CA 1
ATOM 1512 C C . ARG A 1 206 ? 32.184 -14.472 -24.610 1.00 59.03 206 ARG A C 1
ATOM 1514 O O . ARG A 1 206 ? 31.472 -14.365 -23.618 1.00 59.03 206 ARG A O 1
ATOM 1521 N N . ALA A 1 207 ? 32.998 -15.515 -24.779 1.00 58.84 207 ALA A N 1
ATOM 1522 C CA . ALA A 1 207 ? 33.109 -16.579 -23.782 1.00 58.84 207 ALA A CA 1
ATOM 1523 C C . ALA A 1 207 ? 33.474 -15.994 -22.405 1.00 58.84 207 ALA A C 1
ATOM 1525 O O . ALA A 1 207 ? 34.338 -15.118 -22.314 1.00 58.84 207 ALA A O 1
ATOM 1526 N N . ALA A 1 208 ? 32.819 -16.484 -21.344 1.00 58.66 208 ALA A N 1
ATOM 1527 C CA . ALA A 1 208 ? 33.087 -16.054 -19.975 1.00 58.66 208 ALA A CA 1
ATOM 1528 C C . ALA A 1 208 ? 34.597 -16.096 -19.693 1.00 58.66 208 ALA A C 1
ATOM 1530 O O . ALA A 1 208 ? 35.257 -17.072 -20.030 1.00 58.66 208 ALA A O 1
ATOM 1531 N N . TRP A 1 209 ? 35.145 -15.060 -19.055 1.00 58.56 209 TRP A N 1
ATOM 1532 C CA . TRP A 1 209 ? 36.577 -14.970 -18.726 1.00 58.56 209 TRP A CA 1
ATOM 1533 C C . TRP A 1 209 ? 37.037 -15.981 -17.658 1.00 58.56 209 TRP A C 1
ATOM 1535 O O . TRP A 1 209 ? 38.234 -16.219 -17.491 1.00 58.56 209 TRP A O 1
ATOM 1545 N N . ALA A 1 210 ? 36.099 -16.602 -16.935 1.00 54.84 210 ALA A N 1
ATOM 1546 C CA . ALA A 1 210 ? 36.377 -17.512 -15.822 1.00 54.84 210 ALA A CA 1
ATOM 1547 C C . ALA A 1 210 ? 37.314 -18.702 -16.162 1.00 54.84 210 ALA A C 1
ATOM 1549 O O . ALA A 1 210 ? 38.204 -18.984 -15.358 1.00 54.84 210 ALA A O 1
ATOM 1550 N N . PRO A 1 211 ? 37.227 -19.368 -17.334 1.00 55.09 211 PRO A N 1
ATOM 1551 C CA . PRO A 1 211 ? 38.153 -20.435 -17.714 1.00 55.09 211 PRO A CA 1
ATOM 1552 C C . PRO A 1 211 ? 39.562 -19.923 -18.060 1.00 55.09 211 PRO A C 1
ATOM 1554 O O . PRO A 1 211 ? 40.522 -20.682 -17.968 1.00 55.09 211 PRO A O 1
ATOM 1557 N N . GLN A 1 212 ? 39.714 -18.650 -18.449 1.00 53.09 212 GLN A N 1
ATOM 1558 C CA . GLN A 1 212 ? 41.004 -18.072 -18.852 1.00 53.09 212 GLN A CA 1
ATOM 1559 C C . GLN A 1 212 ? 41.837 -17.579 -17.665 1.00 53.09 212 GLN A C 1
ATOM 1561 O O . GLN A 1 212 ? 43.060 -17.656 -17.728 1.00 53.09 212 GLN A O 1
ATOM 1566 N N . ILE A 1 213 ? 41.204 -17.147 -16.569 1.00 55.47 213 ILE A N 1
ATOM 1567 C CA . ILE A 1 213 ? 41.910 -16.814 -15.318 1.00 55.47 213 ILE A CA 1
ATOM 1568 C C . ILE A 1 213 ? 42.434 -18.091 -14.644 1.00 55.47 213 ILE A C 1
ATOM 1570 O O . ILE A 1 213 ? 43.561 -18.118 -14.159 1.00 55.47 213 ILE A O 1
ATOM 1574 N N . ALA A 1 214 ? 41.669 -19.188 -14.698 1.00 54.22 214 ALA A N 1
ATOM 1575 C CA . ALA A 1 214 ? 42.126 -20.488 -14.202 1.00 54.22 214 ALA A CA 1
ATOM 1576 C C . ALA A 1 214 ? 43.328 -21.044 -14.994 1.00 54.22 214 ALA A C 1
ATOM 1578 O O . ALA A 1 214 ? 44.141 -21.778 -14.440 1.00 54.22 214 ALA A O 1
ATOM 1579 N N . ALA A 1 215 ? 43.464 -20.675 -16.273 1.00 53.16 215 ALA A N 1
ATOM 1580 C CA . ALA A 1 215 ? 44.590 -21.069 -17.120 1.00 53.16 215 ALA A CA 1
ATOM 1581 C C . ALA A 1 215 ? 45.818 -20.143 -16.996 1.00 53.16 215 ALA A C 1
ATOM 1583 O O . ALA A 1 215 ? 46.903 -20.524 -17.430 1.00 53.16 21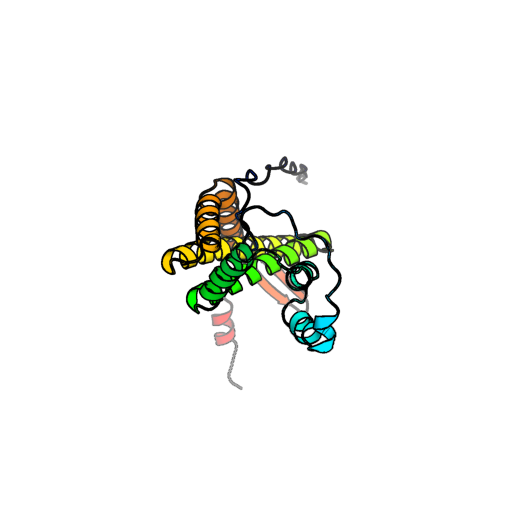5 ALA A O 1
ATOM 1584 N N . SER A 1 216 ? 45.669 -18.940 -16.425 1.00 52.75 216 SER A N 1
ATOM 1585 C CA . SER A 1 216 ? 46.734 -17.928 -16.332 1.00 52.75 216 SER A CA 1
ATOM 1586 C C . SER A 1 216 ? 47.299 -17.719 -14.924 1.00 52.75 216 SER A C 1
ATOM 1588 O O . SER A 1 216 ? 48.135 -16.836 -14.743 1.00 52.75 216 SER A O 1
ATOM 1590 N N . SER A 1 217 ? 46.930 -18.558 -13.948 1.00 42.69 217 SER A N 1
ATOM 1591 C CA . SER A 1 217 ? 47.691 -18.722 -12.703 1.00 42.69 217 SER A CA 1
ATOM 1592 C C . SER A 1 217 ? 48.729 -19.846 -12.845 1.00 42.69 217 SER A C 1
ATOM 1594 O O . SER A 1 217 ? 48.413 -21.002 -12.560 1.00 42.69 217 SER A O 1
ATOM 1596 N N . PRO A 1 218 ? 49.983 -19.564 -13.247 1.00 46.41 218 PRO A N 1
ATOM 1597 C CA . PRO A 1 218 ? 51.085 -20.433 -12.882 1.00 46.41 218 PRO A CA 1
ATOM 1598 C C . PRO A 1 218 ? 51.317 -20.273 -11.378 1.00 46.41 218 PRO A C 1
ATOM 1600 O O . PRO A 1 218 ? 51.348 -19.157 -10.860 1.00 46.41 218 PRO A O 1
ATOM 1603 N N . GLY A 1 219 ? 51.441 -21.398 -10.676 1.00 54.78 219 GLY A N 1
ATOM 1604 C CA . GLY A 1 219 ? 51.798 -21.399 -9.264 1.00 54.78 219 GLY A CA 1
ATOM 1605 C C . GLY A 1 219 ? 53.063 -20.576 -9.010 1.00 54.78 219 GLY A C 1
ATOM 1606 O O . GLY A 1 219 ? 54.043 -20.671 -9.752 1.00 54.78 219 GLY A O 1
ATOM 1607 N N . SER A 1 220 ? 53.026 -19.760 -7.963 1.00 40.22 220 SER A N 1
ATOM 1608 C CA . SER A 1 220 ? 54.184 -19.184 -7.275 1.00 40.22 220 SER A CA 1
ATOM 1609 C C . SER A 1 220 ? 53.776 -18.879 -5.844 1.00 40.22 220 SER A C 1
ATOM 1611 O O . SER A 1 220 ? 52.735 -18.207 -5.676 1.00 40.22 220 SER A O 1
#

Foldseek 3Di:
DDDDDDDDPPPDDDDPDFFPPPDDQQDLQDRDDDQQPQADADPVCVVVVVVVVQCVVPVDSSSSSSVRRDDPDVVSVVLNVLVVVLCPPPLLVVLVVQLVVLVVQLVVLVVCCVVDPDNVVSVLSNLVSLQSNLVSLVSNLVSCVVSPRPRPNSVSNSVVSVVVNPGPSSCCSNVVSVVVVCVVVVFDWDWDDDPNDIDIDGDPVDPDCVVVVVVPDDDD